Protein AF-A0A948W1H9-F1 (afdb_monomer)

Radius of gyration: 18.59 Å; Cα contacts (8 Å, |Δi|>4): 186; chains: 1; bounding box: 48×47×50 Å

Solvent-accessible surface area (backbone atoms only — not comparable to full-atom values): 10112 Å² total; per-residue (Å²): 140,80,87,53,71,66,58,54,52,53,31,33,52,47,15,35,55,51,15,52,53,52,26,67,73,37,54,90,78,44,99,61,36,73,55,34,56,56,50,34,23,51,48,36,41,50,52,46,49,53,27,44,63,53,19,75,81,40,59,66,46,34,35,49,48,45,44,50,52,35,50,53,47,23,51,52,44,22,53,50,46,32,50,52,52,25,65,77,67,73,50,84,64,67,86,62,35,62,54,42,49,50,52,15,47,51,56,15,50,56,51,33,50,51,41,41,38,52,66,40,65,57,50,80,72,66,83,62,46,70,62,32,51,53,43,45,51,53,40,48,52,51,20,49,52,47,23,55,51,42,19,46,43,40,41,71,69,67,37,65,59,95,86,46,51,66,72,60,33,43,51,51,16,45,50,56,9,49,53,54,20,51,53,47,36,53,50,38,40,52,71,66,37,59,60,129

Secondary structure (DSSP, 8-state):
----HHHHHHHHHHHHHHHHHHHHHHTTT-TTGGGHHHHHHHHHHHHHHHHHHHHTT-HHHHHHHHHHHHHHHHHHHHHHHHHHHHHHH---SSTHHHHHHHHHHHHHHHHHHHHIIIIIS-----TTHHHHHHHHHHHHHHHHHHHHHHHHIIIIII---TT--HHHHHHHHHHHHHHHHHHHHHHHIIIIIS--

Structure (mmCIF, N/CA/C/O backbone):
data_AF-A0A948W1H9-F1
#
_entry.id   AF-A0A948W1H9-F1
#
loop_
_atom_site.group_PDB
_atom_site.id
_atom_site.type_symbol
_atom_site.label_atom_id
_atom_site.label_alt_id
_atom_site.label_comp_id
_atom_site.label_asym_id
_atom_site.label_entity_id
_atom_site.label_seq_id
_atom_site.pdbx_PDB_ins_code
_atom_site.Cartn_x
_atom_site.Cartn_y
_atom_site.Cartn_z
_atom_site.occupancy
_atom_site.B_iso_or_equiv
_atom_site.auth_seq_id
_atom_site.auth_comp_id
_atom_site.auth_asym_id
_atom_site.auth_atom_id
_atom_site.pdbx_PDB_model_num
ATOM 1 N N . MET A 1 1 ? -25.987 -2.427 10.327 1.00 67.25 1 MET A N 1
ATOM 2 C CA . MET A 1 1 ? -24.821 -1.682 9.800 1.00 67.25 1 MET A CA 1
ATOM 3 C C . MET A 1 1 ? -25.277 -1.062 8.500 1.00 67.25 1 MET A C 1
ATOM 5 O O . MET A 1 1 ? -25.838 -1.821 7.726 1.00 67.25 1 MET A O 1
ATOM 9 N N . GLU A 1 2 ? -25.123 0.252 8.330 1.00 75.62 2 GLU A N 1
ATOM 10 C CA . GLU A 1 2 ? -25.369 0.999 7.085 1.00 75.62 2 GLU A CA 1
ATOM 11 C C . GLU A 1 2 ? -24.038 1.524 6.538 1.00 75.62 2 GLU A C 1
ATOM 13 O O . GLU A 1 2 ? -23.124 1.809 7.318 1.00 75.62 2 GLU A O 1
ATOM 18 N N . MET A 1 3 ? -23.891 1.605 5.213 1.00 83.50 3 MET A N 1
ATOM 19 C CA . MET A 1 3 ? -22.667 2.128 4.608 1.00 83.50 3 MET A CA 1
ATOM 20 C C . MET A 1 3 ? -22.637 3.646 4.772 1.00 83.50 3 MET A C 1
ATOM 22 O O . MET A 1 3 ? -23.564 4.344 4.364 1.00 83.50 3 MET A O 1
ATOM 26 N N . LYS A 1 4 ? -21.573 4.173 5.382 1.00 90.50 4 LYS A N 1
ATOM 27 C CA . LYS A 1 4 ? -21.451 5.615 5.601 1.00 90.50 4 LYS A CA 1
ATOM 28 C C . LYS A 1 4 ? -21.219 6.311 4.261 1.00 90.50 4 LYS A C 1
ATOM 30 O O . LYS A 1 4 ? -20.408 5.849 3.463 1.00 90.50 4 LYS A O 1
ATOM 35 N N . LYS A 1 5 ? -21.828 7.486 4.061 1.00 92.25 5 LYS A N 1
ATOM 36 C CA . LYS A 1 5 ? -21.573 8.338 2.879 1.00 92.25 5 LYS A CA 1
ATOM 37 C C . LYS A 1 5 ? -20.076 8.596 2.666 1.00 92.25 5 LYS A C 1
ATOM 39 O O . LYS A 1 5 ? -19.594 8.541 1.543 1.00 92.25 5 LYS A O 1
ATOM 44 N N . LEU A 1 6 ? -19.340 8.802 3.760 1.00 92.19 6 LEU A N 1
ATOM 45 C CA . LEU A 1 6 ? -17.891 9.001 3.740 1.00 92.19 6 LEU A CA 1
ATOM 46 C C . LEU A 1 6 ? -17.131 7.810 3.129 1.00 92.19 6 LEU A C 1
ATOM 48 O O . LEU A 1 6 ? -16.158 8.023 2.415 1.00 92.19 6 LEU A O 1
ATOM 52 N N . ASP A 1 7 ? -17.576 6.573 3.375 1.00 93.31 7 ASP A N 1
ATOM 53 C CA . ASP A 1 7 ? -16.906 5.375 2.859 1.00 93.31 7 ASP A CA 1
ATOM 54 C C . ASP A 1 7 ? -17.011 5.300 1.330 1.00 93.31 7 ASP A C 1
ATOM 56 O O . ASP A 1 7 ? -16.022 5.014 0.658 1.00 93.31 7 ASP A O 1
ATOM 60 N N . VAL A 1 8 ? -18.188 5.631 0.789 1.00 94.25 8 VAL A N 1
ATOM 61 C CA . VAL A 1 8 ? -18.439 5.695 -0.659 1.00 94.25 8 VAL A CA 1
ATOM 62 C C . VAL A 1 8 ? -17.614 6.804 -1.306 1.00 94.25 8 VAL A C 1
ATOM 64 O O . VAL A 1 8 ? -16.954 6.564 -2.312 1.00 94.25 8 VAL A O 1
ATOM 67 N N . ILE A 1 9 ? -17.610 8.001 -0.709 1.00 94.88 9 ILE A N 1
ATOM 68 C CA . ILE A 1 9 ? -16.863 9.154 -1.230 1.00 94.88 9 ILE A CA 1
ATOM 69 C C . ILE A 1 9 ? -15.364 8.841 -1.291 1.00 94.88 9 ILE A C 1
ATOM 71 O O . ILE A 1 9 ? -14.738 9.058 -2.324 1.00 94.88 9 ILE A O 1
ATOM 75 N N . ILE A 1 10 ? -14.786 8.291 -0.219 1.00 94.88 10 ILE A N 1
ATOM 76 C CA . ILE A 1 10 ? -13.356 7.957 -0.193 1.00 94.88 10 ILE A CA 1
ATOM 77 C C . ILE A 1 10 ? -13.031 6.865 -1.219 1.00 94.88 10 ILE A C 1
ATOM 79 O O . ILE A 1 10 ? -12.046 6.994 -1.942 1.00 94.88 10 ILE A O 1
ATOM 83 N N . ALA A 1 11 ? -13.853 5.816 -1.333 1.00 95.38 11 ALA A N 1
ATOM 84 C CA . ALA A 1 11 ? -13.628 4.763 -2.324 1.00 95.38 11 ALA A CA 1
ATOM 85 C C . ALA A 1 11 ? -13.694 5.286 -3.767 1.00 95.38 11 ALA A C 1
ATOM 87 O O . ALA A 1 11 ? -12.849 4.914 -4.583 1.00 95.38 11 ALA A O 1
ATOM 88 N N . LEU A 1 12 ? -14.646 6.172 -4.071 1.00 95.69 12 LEU A N 1
ATOM 89 C CA . LEU A 1 12 ? -14.753 6.836 -5.371 1.00 95.69 12 LEU A CA 1
ATOM 90 C C . LEU A 1 12 ? -13.521 7.676 -5.685 1.00 95.69 12 LEU A C 1
ATOM 92 O O . LEU A 1 12 ? -12.943 7.519 -6.753 1.00 95.69 12 LEU A O 1
ATOM 96 N N . ILE A 1 13 ? -13.088 8.517 -4.741 1.00 95.56 13 ILE A N 1
ATOM 97 C CA . ILE A 1 13 ? -11.899 9.360 -4.911 1.00 95.56 13 ILE A CA 1
ATOM 98 C C . ILE A 1 13 ? -10.670 8.493 -5.187 1.00 95.56 13 ILE A C 1
ATOM 100 O O . ILE A 1 13 ? -9.914 8.777 -6.109 1.00 95.56 13 ILE A O 1
ATOM 104 N N . ILE A 1 14 ? -10.473 7.416 -4.421 1.00 95.94 14 ILE A N 1
ATOM 105 C CA . ILE A 1 14 ? -9.338 6.510 -4.629 1.00 95.94 14 ILE A CA 1
ATOM 106 C C . ILE A 1 14 ? -9.436 5.831 -6.000 1.00 95.94 14 ILE A C 1
ATOM 108 O O . ILE A 1 14 ? -8.434 5.760 -6.709 1.00 95.94 14 ILE A O 1
ATOM 112 N N . GLY A 1 15 ? -10.626 5.371 -6.395 1.00 95.12 15 GLY A N 1
ATOM 113 C CA . GLY A 1 15 ? -10.861 4.781 -7.713 1.00 95.12 15 GLY A CA 1
ATOM 114 C C . GLY A 1 15 ? -10.544 5.752 -8.852 1.00 95.12 15 GLY A C 1
ATOM 115 O O . GLY A 1 15 ? -9.839 5.383 -9.786 1.00 95.12 15 GLY A O 1
ATOM 116 N N . GLU A 1 16 ? -10.975 7.006 -8.737 1.00 94.75 16 GLU A N 1
ATOM 117 C CA . GLU A 1 16 ? -10.744 8.036 -9.755 1.00 94.75 16 GLU A CA 1
ATOM 118 C C . GLU A 1 16 ? -9.267 8.423 -9.843 1.00 94.75 16 GLU A C 1
ATOM 120 O O . GLU A 1 16 ? -8.688 8.439 -10.924 1.00 94.75 16 GLU A O 1
ATOM 125 N N . LEU A 1 17 ? -8.603 8.651 -8.705 1.00 94.62 17 LEU A N 1
ATOM 126 C CA . LEU A 1 17 ? -7.161 8.911 -8.682 1.00 94.62 17 LEU A CA 1
ATOM 127 C C . LEU A 1 17 ? -6.369 7.748 -9.298 1.00 94.62 17 LEU A C 1
ATOM 129 O O . LEU A 1 17 ? -5.393 7.977 -10.012 1.00 94.62 17 LEU A O 1
ATOM 133 N N . THR A 1 18 ? -6.804 6.507 -9.054 1.00 93.75 18 THR A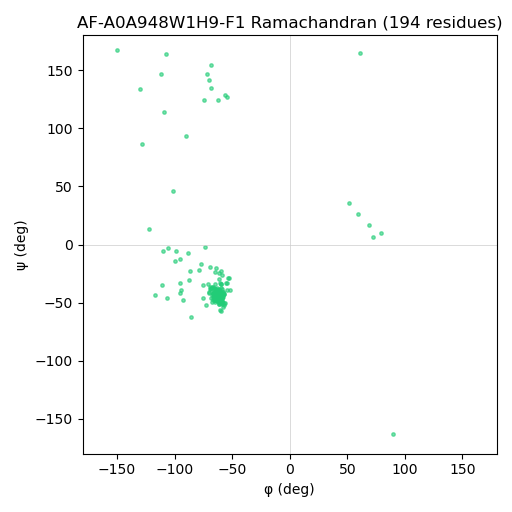 N 1
ATOM 134 C CA . THR A 1 18 ? -6.205 5.317 -9.675 1.00 93.75 18 THR A CA 1
ATOM 135 C C . THR A 1 18 ? -6.390 5.345 -11.190 1.00 93.75 18 THR A C 1
ATOM 137 O O . THR A 1 18 ? -5.430 5.123 -11.930 1.00 93.75 18 THR A O 1
ATOM 140 N N . ALA A 1 19 ? -7.599 5.659 -11.660 1.00 93.38 19 ALA A N 1
ATOM 141 C CA . ALA A 1 19 ? -7.896 5.762 -13.080 1.00 93.38 19 ALA A CA 1
ATOM 142 C C . ALA A 1 19 ? -7.057 6.830 -13.777 1.00 93.38 19 ALA A C 1
ATOM 144 O O . ALA A 1 19 ? -6.430 6.536 -14.789 1.00 93.38 19 ALA A O 1
ATOM 145 N N . ILE A 1 20 ? -7.010 8.041 -13.217 1.00 91.19 20 ILE A N 1
ATOM 146 C CA . ILE A 1 20 ? -6.255 9.171 -13.768 1.00 91.19 20 ILE A CA 1
ATOM 147 C C . ILE A 1 20 ? -4.771 8.816 -13.868 1.00 91.19 20 ILE A C 1
ATOM 149 O O . ILE A 1 20 ? -4.146 9.072 -14.899 1.00 91.19 20 ILE A O 1
ATOM 153 N N . TYR A 1 21 ? -4.209 8.190 -12.828 1.00 90.12 21 TYR A N 1
ATOM 154 C CA . TYR A 1 21 ? -2.811 7.766 -12.827 1.00 90.12 21 TYR A CA 1
ATOM 155 C C . TYR A 1 21 ? -2.511 6.796 -13.977 1.00 90.12 21 TYR A C 1
ATOM 157 O O . TYR A 1 21 ? -1.593 7.029 -14.767 1.00 90.12 21 TYR A O 1
ATOM 165 N N . PHE A 1 22 ? -3.313 5.737 -14.124 1.00 88.12 22 PHE A N 1
ATOM 166 C CA . PHE A 1 22 ? -3.119 4.765 -15.200 1.00 88.12 22 PHE A CA 1
ATOM 167 C C . PHE A 1 22 ? -3.438 5.330 -16.583 1.00 88.12 22 PHE A C 1
ATOM 169 O O . PHE A 1 22 ? -2.729 5.020 -17.539 1.00 88.12 22 PHE A O 1
ATOM 176 N N . ALA A 1 23 ? -4.450 6.187 -16.705 1.00 89.25 23 ALA A N 1
ATOM 177 C CA . ALA A 1 23 ? -4.770 6.851 -17.958 1.00 89.25 23 ALA A CA 1
ATOM 178 C C . ALA A 1 23 ? -3.590 7.704 -18.430 1.00 89.25 23 ALA A C 1
ATOM 180 O O . ALA A 1 23 ? -3.186 7.597 -19.585 1.00 89.25 23 ALA A O 1
ATOM 181 N N . PHE A 1 24 ? -2.964 8.476 -17.536 1.00 86.56 24 PHE A N 1
ATOM 182 C CA . PHE A 1 24 ? -1.779 9.261 -17.876 1.00 86.56 24 PHE A CA 1
ATOM 183 C C . PHE A 1 24 ? -0.588 8.383 -18.282 1.00 86.56 24 PHE A C 1
ATOM 185 O O . PHE A 1 24 ? 0.121 8.721 -19.231 1.00 86.56 24 PHE A O 1
ATOM 192 N N . LEU A 1 25 ? -0.391 7.258 -17.591 1.00 84.94 25 LEU A N 1
ATOM 193 C CA . LEU A 1 25 ? 0.708 6.326 -17.846 1.00 84.94 25 LEU A CA 1
ATOM 194 C C . LEU A 1 25 ? 0.566 5.612 -19.199 1.00 84.94 25 LEU A C 1
ATOM 196 O O . LEU A 1 25 ? 1.555 5.405 -19.897 1.00 84.94 25 LEU A O 1
ATOM 200 N N . PHE A 1 26 ? -0.662 5.277 -19.596 1.00 86.12 26 PHE A N 1
ATOM 201 C CA . PHE A 1 26 ? -0.938 4.466 -20.782 1.00 86.12 26 PHE A CA 1
ATOM 202 C C . PHE A 1 26 ? -1.496 5.239 -21.984 1.00 86.12 26 PHE A C 1
ATOM 204 O O . PHE A 1 26 ? -1.677 4.634 -23.043 1.00 86.12 26 PHE A O 1
ATOM 211 N N . LYS A 1 27 ? -1.753 6.552 -21.870 1.00 83.56 27 LYS A N 1
ATOM 212 C CA . LYS A 1 27 ? -2.397 7.362 -22.930 1.00 83.56 27 LYS A CA 1
ATOM 213 C C . LYS A 1 27 ? -1.737 7.267 -24.305 1.00 83.56 27 LYS A C 1
ATOM 215 O O . LYS A 1 27 ? -2.420 7.407 -25.309 1.00 83.56 27 LYS A O 1
ATOM 220 N N . ASN A 1 28 ? -0.429 7.021 -24.346 1.00 83.06 28 ASN A N 1
ATOM 221 C CA . ASN A 1 28 ? 0.335 6.932 -25.591 1.00 83.06 28 ASN A CA 1
ATOM 222 C C . ASN A 1 28 ? 0.351 5.515 -26.193 1.00 83.06 28 ASN A C 1
ATOM 224 O O . ASN A 1 28 ? 0.878 5.333 -27.284 1.00 83.06 28 ASN A O 1
ATOM 228 N N . ILE A 1 29 ? -0.172 4.514 -25.477 1.00 83.38 29 ILE A N 1
ATOM 229 C CA . ILE A 1 29 ? -0.081 3.094 -25.847 1.00 83.38 29 ILE A CA 1
ATOM 230 C C . ILE A 1 29 ? -1.456 2.535 -26.246 1.00 83.38 29 ILE A C 1
ATOM 232 O O . ILE A 1 29 ? -1.533 1.717 -27.157 1.00 83.38 29 ILE A O 1
ATOM 236 N N . TYR A 1 30 ? -2.553 2.984 -25.619 1.00 79.62 30 TYR A N 1
ATOM 237 C CA . TYR A 1 30 ? -3.889 2.410 -25.840 1.00 79.62 30 TYR A CA 1
ATOM 238 C C . TYR A 1 30 ? -4.962 3.470 -26.146 1.00 79.62 30 TYR A C 1
ATOM 240 O O . TYR A 1 30 ? -5.125 4.442 -25.414 1.00 79.62 30 TYR A O 1
ATOM 248 N N . CYS A 1 31 ? -5.782 3.227 -27.176 1.00 67.88 31 CYS A N 1
ATOM 249 C CA . CYS A 1 31 ? -6.834 4.146 -27.652 1.00 67.88 31 CYS A CA 1
ATOM 250 C C . CYS A 1 31 ? -8.087 4.224 -26.738 1.00 67.88 31 CYS A C 1
ATOM 252 O O . CYS A 1 31 ? -9.003 4.996 -27.006 1.00 67.88 31 CYS A O 1
ATOM 254 N N . GLY A 1 32 ? -8.146 3.448 -25.647 1.00 79.12 32 GLY A N 1
ATOM 255 C CA . GLY A 1 32 ? -9.316 3.336 -24.756 1.00 79.12 32 GLY A CA 1
ATOM 256 C C . GLY A 1 32 ? -9.059 3.687 -23.288 1.00 79.12 32 GLY A C 1
ATOM 257 O O . GLY A 1 32 ? -9.884 3.368 -22.436 1.00 79.12 32 GLY A O 1
ATOM 258 N N . VAL A 1 33 ? -7.925 4.316 -22.960 1.00 83.50 33 VAL A N 1
ATOM 259 C CA . VAL A 1 33 ? -7.507 4.545 -21.561 1.00 83.50 33 VAL A CA 1
ATOM 260 C C . VAL A 1 33 ? -8.495 5.353 -20.722 1.00 83.50 33 VAL A C 1
ATOM 262 O O . VAL A 1 33 ? -8.560 5.166 -19.512 1.00 83.50 33 VAL A O 1
ATOM 265 N N . TRP A 1 34 ? -9.306 6.209 -21.339 1.00 85.62 34 TRP A N 1
ATOM 266 C CA . TRP A 1 34 ? -10.300 7.010 -20.623 1.00 85.62 34 TRP A CA 1
ATOM 267 C C . TRP A 1 34 ? -11.449 6.169 -20.056 1.00 85.62 34 TRP A C 1
ATOM 269 O O . TRP A 1 34 ? -12.084 6.583 -19.091 1.00 85.62 34 TRP A O 1
ATOM 279 N N . ALA A 1 35 ? -11.669 4.950 -20.567 1.00 88.69 35 ALA A N 1
ATOM 280 C CA . ALA A 1 35 ? -12.613 4.008 -19.964 1.00 88.69 35 ALA A CA 1
ATOM 281 C C . ALA A 1 35 ? -12.213 3.627 -18.526 1.00 88.69 35 ALA A C 1
ATOM 283 O O . ALA A 1 35 ? -13.075 3.293 -17.713 1.00 88.69 35 ALA A O 1
ATOM 284 N N . LEU A 1 36 ? -10.924 3.734 -18.173 1.00 88.81 36 LEU A N 1
ATOM 285 C CA . LEU A 1 36 ? -10.435 3.484 -16.816 1.00 88.81 36 LEU A CA 1
ATOM 286 C C . LEU A 1 36 ? -11.071 4.433 -15.788 1.00 88.81 36 LEU A C 1
ATOM 288 O O . LEU A 1 36 ? -11.333 3.994 -14.669 1.00 88.81 36 LEU A O 1
ATOM 292 N N . CYS A 1 37 ? -11.388 5.677 -16.178 1.00 88.62 37 CYS A N 1
ATOM 293 C CA . CYS A 1 37 ? -12.083 6.664 -15.333 1.00 88.62 37 CYS A CA 1
ATOM 294 C C . CYS A 1 37 ? -13.502 6.233 -14.963 1.00 88.62 37 CYS A C 1
ATOM 296 O O . CYS A 1 37 ? -14.051 6.692 -13.975 1.00 88.62 37 CYS A O 1
ATOM 298 N N . VAL A 1 38 ? -14.100 5.305 -15.708 1.00 89.88 38 VAL A N 1
ATOM 299 C CA . VAL A 1 38 ? -15.395 4.721 -15.344 1.00 89.88 38 VAL A CA 1
ATOM 300 C C . VAL A 1 38 ? -15.192 3.407 -14.589 1.00 89.88 38 VAL A C 1
ATOM 302 O O . VAL A 1 38 ? -15.844 3.155 -13.577 1.00 89.88 38 VAL A O 1
ATOM 305 N N . ILE A 1 39 ? -14.254 2.573 -15.041 1.00 91.44 39 ILE A N 1
ATOM 306 C CA . ILE A 1 39 ? -14.060 1.219 -14.512 1.00 91.44 39 ILE A CA 1
ATOM 307 C C . ILE A 1 39 ? -13.546 1.232 -13.066 1.00 91.44 39 ILE A C 1
ATOM 309 O O . ILE A 1 39 ? -14.112 0.536 -12.223 1.00 91.44 39 ILE A O 1
ATOM 313 N N . PHE A 1 40 ? -12.500 2.002 -12.743 1.00 92.44 40 PHE A N 1
ATOM 314 C CA . PHE A 1 40 ? -11.894 1.947 -11.404 1.00 92.44 40 PHE A CA 1
ATOM 315 C C . PHE A 1 40 ? -12.795 2.487 -10.280 1.00 92.44 40 PHE A C 1
ATOM 317 O O . PHE A 1 40 ? -12.857 1.823 -9.242 1.00 92.44 40 PHE A O 1
ATOM 324 N N . PRO A 1 41 ? -13.511 3.621 -10.427 1.00 93.06 41 PRO A N 1
ATOM 325 C CA . PRO A 1 41 ? -14.444 4.081 -9.394 1.00 93.06 41 PRO A CA 1
ATOM 326 C C . PRO A 1 41 ? -15.617 3.122 -9.169 1.00 93.06 41 PRO A C 1
ATOM 328 O O . PRO A 1 41 ? -16.022 2.887 -8.030 1.00 93.06 41 PRO A O 1
ATOM 331 N N . ILE A 1 42 ? -16.148 2.521 -10.240 1.00 93.25 42 ILE A N 1
ATOM 332 C CA . ILE A 1 42 ? -17.198 1.502 -10.113 1.00 93.25 42 ILE A CA 1
ATOM 333 C C . ILE A 1 42 ? -16.641 0.284 -9.379 1.00 93.25 42 ILE A C 1
ATOM 335 O O . ILE A 1 42 ? -17.247 -0.186 -8.417 1.00 93.25 42 ILE A O 1
ATOM 339 N N . LEU A 1 43 ? -15.464 -0.198 -9.784 1.00 93.75 43 LEU A N 1
ATOM 340 C CA . LEU A 1 43 ? -14.814 -1.342 -9.156 1.00 93.75 43 LEU A CA 1
ATOM 341 C C . LEU A 1 43 ? -14.541 -1.093 -7.666 1.00 93.75 43 LEU A C 1
ATOM 343 O O . LEU A 1 43 ? -14.796 -1.976 -6.849 1.00 93.75 43 LEU A O 1
ATOM 347 N N . SER A 1 44 ? -14.066 0.099 -7.288 1.00 94.00 44 SER A N 1
ATOM 348 C CA . SER A 1 44 ? -13.778 0.424 -5.889 1.00 94.00 44 SER A CA 1
ATOM 349 C C . SER A 1 44 ? -15.044 0.423 -5.026 1.00 94.00 44 SER A C 1
ATOM 351 O O . SER A 1 44 ? -15.026 -0.154 -3.934 1.00 94.00 44 SER A O 1
ATOM 353 N N . ILE A 1 45 ? -16.160 0.977 -5.522 1.00 94.50 45 ILE A N 1
ATOM 354 C CA . ILE A 1 45 ? -17.455 0.904 -4.831 1.00 94.50 45 ILE A CA 1
ATOM 355 C C . ILE A 1 45 ? -17.948 -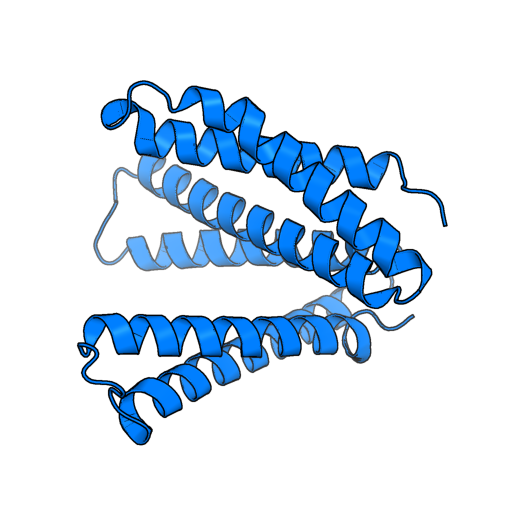0.536 -4.755 1.00 94.50 45 ILE A C 1
ATOM 357 O O . ILE A 1 45 ? -18.366 -0.965 -3.684 1.00 94.50 45 ILE A O 1
ATOM 361 N N . VAL A 1 46 ? -17.926 -1.284 -5.861 1.00 94.12 46 VAL A N 1
ATOM 362 C CA . VAL A 1 46 ? -18.435 -2.663 -5.903 1.00 94.12 46 VAL A CA 1
ATOM 363 C C . VAL A 1 46 ? -17.670 -3.536 -4.911 1.00 94.12 46 VAL A C 1
ATOM 365 O O . VAL A 1 46 ? -18.288 -4.213 -4.091 1.00 94.12 46 VAL A O 1
ATOM 368 N N . CYS A 1 47 ? -16.338 -3.455 -4.895 1.00 93.56 47 CYS A N 1
ATOM 369 C CA . CYS A 1 47 ? -15.503 -4.153 -3.920 1.00 93.56 47 CYS A CA 1
ATOM 370 C C . CYS A 1 47 ? -15.848 -3.757 -2.477 1.00 93.56 47 CYS A C 1
ATOM 372 O O . CYS A 1 47 ? -15.997 -4.627 -1.615 1.00 93.56 47 CYS A O 1
ATOM 374 N N . LEU A 1 48 ? -16.017 -2.459 -2.203 1.00 94.06 48 LEU A N 1
ATOM 375 C CA . LEU A 1 48 ? -16.394 -1.979 -0.875 1.00 94.06 48 LEU A CA 1
ATOM 376 C C . LEU A 1 48 ? -17.805 -2.443 -0.475 1.00 94.06 48 LEU A C 1
ATOM 378 O O . LEU A 1 48 ? -18.032 -2.798 0.681 1.00 94.06 48 LEU A O 1
ATOM 382 N N . TRP A 1 49 ? -18.743 -2.480 -1.419 1.00 94.56 49 TRP A N 1
ATOM 383 C CA . TRP A 1 49 ? -20.113 -2.934 -1.209 1.00 94.56 49 TRP A CA 1
ATOM 384 C C . TRP A 1 49 ? -20.173 -4.428 -0.901 1.00 94.56 49 TRP A C 1
ATOM 386 O O . TRP A 1 49 ? -20.793 -4.814 0.090 1.00 94.56 49 TRP A O 1
ATOM 396 N N . ILE A 1 50 ? -19.452 -5.259 -1.657 1.00 93.50 50 ILE A N 1
ATOM 397 C CA . ILE A 1 50 ? -19.303 -6.690 -1.362 1.00 93.50 50 ILE A CA 1
ATOM 398 C C . ILE A 1 50 ? -18.684 -6.877 0.028 1.00 93.50 50 ILE A C 1
ATOM 400 O O . ILE A 1 50 ? -19.232 -7.601 0.862 1.00 93.50 50 ILE A O 1
ATOM 404 N N . ALA A 1 51 ? -17.589 -6.172 0.328 1.00 93.50 51 ALA A N 1
ATOM 405 C CA . ALA A 1 51 ? -16.944 -6.237 1.638 1.00 93.50 51 ALA A CA 1
ATOM 406 C C . ALA A 1 51 ? -17.880 -5.804 2.775 1.00 93.50 51 ALA A C 1
ATOM 408 O O . ALA A 1 51 ? -17.825 -6.356 3.872 1.00 93.50 51 ALA A O 1
ATOM 409 N N . TYR A 1 52 ? -18.769 -4.847 2.519 1.00 93.12 52 TYR A N 1
ATOM 410 C CA . TYR A 1 52 ? -19.790 -4.411 3.459 1.00 93.12 52 TYR A CA 1
ATOM 411 C C . TYR A 1 52 ? -20.888 -5.466 3.673 1.00 93.12 52 TYR A C 1
ATOM 413 O O . TYR A 1 52 ? -21.284 -5.693 4.819 1.00 93.12 52 TYR A O 1
ATOM 421 N N . LEU A 1 53 ? -21.350 -6.148 2.616 1.00 92.50 53 LEU A N 1
ATOM 422 C CA . LEU A 1 53 ? -22.330 -7.235 2.728 1.00 92.50 53 LEU A CA 1
ATOM 423 C C . LEU A 1 53 ? -21.799 -8.370 3.605 1.00 92.50 53 LEU A C 1
ATOM 425 O O . LEU A 1 53 ? -22.473 -8.791 4.546 1.00 92.50 53 LEU A O 1
ATOM 429 N N . ILE A 1 54 ? -20.565 -8.808 3.353 1.00 91.81 54 ILE A N 1
ATOM 430 C CA . ILE A 1 54 ? -19.909 -9.849 4.155 1.00 91.81 54 ILE A CA 1
ATOM 431 C C . ILE A 1 54 ? -19.551 -9.298 5.549 1.00 91.81 54 ILE A C 1
ATOM 433 O O . ILE A 1 54 ? -19.663 -9.991 6.565 1.00 91.81 54 ILE A O 1
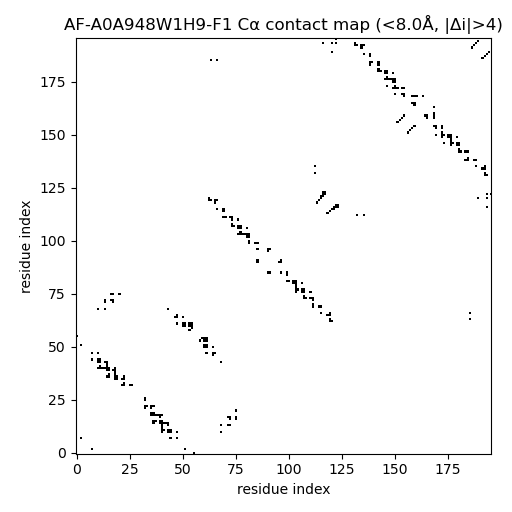ATOM 437 N N . GLY A 1 55 ? -19.201 -8.013 5.618 1.00 89.31 55 GLY A N 1
ATOM 438 C CA . GLY A 1 55 ? -18.878 -7.273 6.833 1.00 89.31 55 GLY A CA 1
ATOM 439 C C . GLY A 1 55 ? -20.003 -7.223 7.865 1.00 89.31 55 GLY A C 1
ATOM 440 O O . GLY A 1 55 ? -19.715 -7.072 9.050 1.00 89.31 55 GLY A O 1
ATOM 441 N N . LYS A 1 56 ? -21.268 -7.413 7.452 1.00 88.50 56 LYS A N 1
ATOM 442 C CA . LYS A 1 56 ? -22.402 -7.579 8.379 1.00 88.50 56 LYS A CA 1
ATOM 443 C C . LYS A 1 56 ? -22.222 -8.791 9.301 1.00 88.50 56 LYS A C 1
ATOM 445 O O . LYS A 1 56 ? -22.646 -8.728 10.449 1.00 88.50 56 LYS A O 1
ATOM 450 N N . LYS A 1 57 ? -21.590 -9.865 8.808 1.00 88.94 57 LYS A N 1
ATOM 451 C CA . LYS A 1 57 ? -21.254 -11.068 9.587 1.00 88.94 57 LYS A CA 1
ATOM 452 C C . LYS A 1 57 ? -19.833 -11.005 10.155 1.00 88.94 57 LYS A C 1
ATOM 454 O O . LYS A 1 57 ? -19.613 -11.402 11.293 1.00 88.94 57 LYS A O 1
ATOM 459 N N . TYR A 1 58 ? -18.878 -10.481 9.384 1.00 89.94 58 TYR A N 1
ATOM 460 C CA . TYR A 1 58 ? -17.458 -10.446 9.741 1.00 89.94 58 TYR A CA 1
ATOM 461 C C . TYR A 1 58 ? -16.872 -9.035 9.600 1.00 89.94 58 TYR A C 1
ATOM 463 O O . TYR A 1 58 ? -16.275 -8.691 8.581 1.00 89.94 58 TYR A O 1
ATOM 471 N N . PHE A 1 59 ? -16.984 -8.214 10.648 1.00 88.69 59 PHE A N 1
ATOM 472 C CA . PHE A 1 59 ? -16.596 -6.793 10.615 1.00 88.69 59 PHE A CA 1
ATOM 473 C C . PHE A 1 59 ? -15.150 -6.527 10.142 1.00 88.69 59 PHE A C 1
ATOM 475 O O . PHE A 1 59 ? -14.865 -5.494 9.535 1.00 88.69 59 PHE A O 1
ATOM 482 N N . PHE A 1 60 ? -14.224 -7.466 10.370 1.00 90.12 60 PHE A N 1
ATOM 483 C CA . PHE A 1 60 ? -12.834 -7.326 9.928 1.00 90.12 60 PHE A CA 1
ATOM 484 C C . PHE A 1 60 ? -12.676 -7.285 8.399 1.00 90.12 60 PHE A C 1
ATOM 486 O O . PHE A 1 60 ? -11.695 -6.718 7.930 1.00 90.12 60 PHE A O 1
ATOM 493 N N . ILE A 1 61 ? -13.623 -7.827 7.627 1.00 92.38 61 ILE A N 1
ATOM 494 C CA . ILE A 1 61 ? -13.573 -7.828 6.156 1.00 92.38 61 ILE A CA 1
ATOM 495 C C . ILE A 1 61 ? -13.776 -6.415 5.610 1.00 92.38 61 ILE A C 1
ATOM 497 O O . ILE A 1 61 ? -13.032 -5.981 4.733 1.00 92.38 61 ILE A O 1
ATOM 501 N N . LEU A 1 62 ? -14.713 -5.656 6.186 1.00 93.00 62 LEU A N 1
ATOM 502 C CA . LEU A 1 62 ? -14.909 -4.254 5.821 1.00 93.00 62 LEU A CA 1
ATOM 503 C C . LEU A 1 62 ? -13.662 -3.421 6.150 1.00 93.00 62 LEU A C 1
ATOM 505 O O . LEU A 1 62 ? -13.224 -2.611 5.337 1.00 93.00 62 LEU A O 1
ATOM 509 N N . GLN A 1 63 ? -13.056 -3.650 7.319 1.00 94.25 63 GLN A N 1
ATOM 510 C CA . GLN A 1 63 ? -11.787 -3.007 7.674 1.00 94.25 63 GLN A CA 1
ATOM 511 C C . GLN A 1 63 ? -10.667 -3.400 6.701 1.00 94.25 63 GLN A C 1
ATOM 513 O O . GLN A 1 63 ? -9.889 -2.541 6.305 1.00 94.25 63 GLN A O 1
ATOM 518 N N . GLY A 1 64 ? -10.601 -4.667 6.283 1.00 94.69 64 GLY A N 1
ATOM 519 C CA . GLY A 1 64 ? -9.636 -5.149 5.295 1.00 94.69 64 GLY A CA 1
ATOM 520 C C . GLY A 1 64 ? -9.786 -4.458 3.938 1.00 94.69 64 GLY A C 1
ATOM 521 O O . GLY A 1 64 ? -8.798 -4.010 3.366 1.00 94.69 64 GLY A O 1
ATOM 522 N N . ALA A 1 65 ? -11.015 -4.274 3.452 1.00 94.94 65 ALA A N 1
ATOM 523 C CA . ALA A 1 65 ? -11.262 -3.546 2.206 1.00 94.94 65 ALA A CA 1
ATOM 524 C C . ALA A 1 65 ? -10.836 -2.071 2.297 1.00 94.94 65 ALA A C 1
ATOM 526 O O . ALA A 1 65 ? -10.130 -1.576 1.419 1.00 94.94 65 ALA A O 1
ATOM 527 N N . LYS A 1 66 ? -11.190 -1.377 3.391 1.00 95.56 66 LYS A N 1
ATOM 528 C CA . LYS A 1 66 ? -10.729 0.004 3.632 1.00 95.56 66 LYS A CA 1
ATOM 529 C C . LYS A 1 66 ? -9.200 0.078 3.739 1.00 95.56 66 LYS A C 1
ATOM 531 O O . LYS A 1 66 ? -8.592 1.007 3.216 1.00 95.56 66 LYS A O 1
ATOM 536 N N . PHE A 1 67 ? -8.574 -0.907 4.383 1.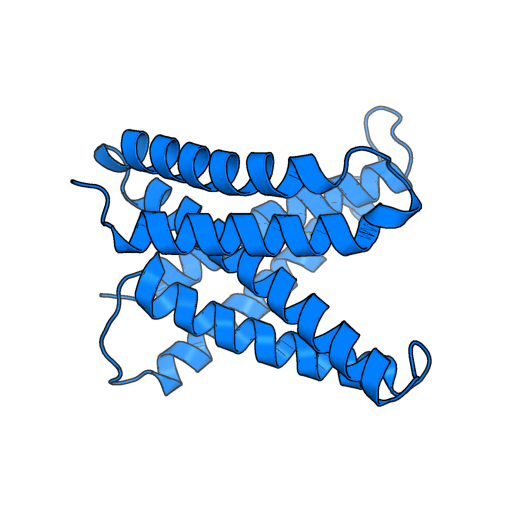00 96.12 67 PHE A N 1
ATOM 537 C CA . PHE A 1 67 ? -7.119 -1.022 4.490 1.00 96.12 67 PHE A CA 1
ATOM 538 C C . PHE A 1 67 ? -6.457 -1.139 3.113 1.00 96.12 67 PHE A C 1
ATOM 540 O O . PHE A 1 67 ? -5.517 -0.403 2.824 1.00 96.12 67 PHE A O 1
ATOM 547 N N . LEU A 1 68 ? -6.975 -2.005 2.237 1.00 95.62 68 LEU A N 1
ATOM 548 C CA . LEU A 1 68 ? -6.456 -2.150 0.875 1.00 95.62 68 LEU A CA 1
ATOM 549 C C . LEU A 1 68 ? -6.617 -0.861 0.063 1.00 95.62 68 LEU A C 1
ATOM 551 O O . LEU A 1 68 ? -5.676 -0.458 -0.616 1.00 95.62 68 LEU A O 1
ATOM 555 N N . LEU A 1 69 ? -7.757 -0.173 0.183 1.00 96.50 69 LEU A N 1
ATOM 556 C CA . LEU A 1 69 ? -7.979 1.117 -0.479 1.00 96.50 69 LEU A CA 1
ATOM 557 C C . LEU A 1 69 ? -6.975 2.185 -0.017 1.00 96.50 69 LEU A C 1
ATOM 559 O O . LEU A 1 69 ? -6.408 2.886 -0.852 1.00 96.50 69 LEU A O 1
ATOM 563 N N . ILE A 1 70 ? -6.681 2.278 1.285 1.00 97.31 70 ILE A N 1
ATOM 564 C CA . ILE A 1 70 ? -5.611 3.166 1.773 1.00 97.31 70 ILE A CA 1
ATOM 565 C C . ILE A 1 70 ? -4.234 2.728 1.264 1.00 97.31 70 ILE A C 1
ATOM 567 O O . ILE A 1 70 ? -3.398 3.582 0.973 1.00 97.31 70 ILE A O 1
ATOM 571 N N . GLY A 1 71 ? -3.999 1.425 1.108 1.00 95.06 71 GLY A N 1
ATOM 572 C CA . GLY A 1 71 ? -2.805 0.902 0.447 1.00 95.06 71 GLY A CA 1
ATOM 573 C C . GLY A 1 71 ? -2.645 1.448 -0.974 1.00 95.06 71 GLY A C 1
ATOM 574 O O . GLY A 1 71 ? -1.593 2.000 -1.293 1.00 95.06 71 GLY A O 1
ATOM 575 N N . VAL A 1 72 ? -3.705 1.372 -1.787 1.00 95.88 72 VAL A N 1
ATOM 576 C CA . VAL A 1 72 ? -3.737 1.925 -3.153 1.00 95.88 72 VAL A CA 1
ATOM 577 C C . VAL A 1 72 ? -3.470 3.428 -3.138 1.00 95.88 72 VAL A C 1
ATOM 579 O O . VAL A 1 72 ? -2.575 3.894 -3.839 1.00 95.88 72 VAL A O 1
ATOM 582 N N . LEU A 1 73 ? -4.174 4.183 -2.289 1.00 97.12 73 LEU A N 1
ATOM 583 C CA . LEU A 1 73 ? -3.959 5.625 -2.148 1.00 97.12 73 LEU A CA 1
ATOM 584 C C . LEU A 1 73 ? -2.510 5.956 -1.767 1.00 97.12 73 LEU A C 1
ATOM 586 O O . LEU A 1 73 ? -1.918 6.879 -2.318 1.00 97.12 73 LEU A O 1
ATOM 590 N N . GLY A 1 74 ? -1.924 5.190 -0.846 1.00 96.69 74 GLY A N 1
ATOM 591 C CA . GLY A 1 74 ? -0.528 5.333 -0.451 1.00 96.69 74 GLY A CA 1
ATOM 592 C C . GLY A 1 74 ? 0.428 5.146 -1.627 1.00 96.69 74 GLY A C 1
ATOM 593 O O . GLY A 1 74 ? 1.336 5.952 -1.794 1.00 96.69 74 GLY A O 1
ATOM 594 N N . THR A 1 75 ? 0.201 4.134 -2.466 1.00 94.81 75 THR A N 1
ATOM 595 C CA . THR A 1 75 ? 0.993 3.910 -3.685 1.00 94.81 75 THR A CA 1
ATOM 596 C C . THR A 1 75 ? 0.837 5.054 -4.687 1.00 94.81 75 THR A C 1
ATOM 598 O O . THR A 1 75 ? 1.832 5.503 -5.250 1.00 94.81 75 THR A O 1
ATOM 601 N N . LEU A 1 76 ? -0.379 5.576 -4.882 1.00 96.25 76 LEU A N 1
ATOM 602 C CA . LEU A 1 76 ? -0.603 6.727 -5.764 1.00 96.25 76 LEU A CA 1
ATOM 603 C C . LEU A 1 76 ? 0.132 7.976 -5.269 1.00 96.25 76 LEU A C 1
ATOM 605 O O . LEU A 1 76 ? 0.742 8.682 -6.066 1.00 96.25 76 LEU A O 1
ATOM 609 N N . ILE A 1 77 ? 0.116 8.232 -3.958 1.00 97.31 77 ILE A N 1
ATOM 610 C CA . ILE A 1 77 ? 0.848 9.351 -3.349 1.00 97.31 77 ILE A CA 1
ATOM 611 C C . ILE A 1 77 ? 2.356 9.160 -3.506 1.00 97.31 77 ILE A C 1
ATOM 613 O O . ILE A 1 77 ? 3.050 10.103 -3.869 1.00 97.31 77 ILE A O 1
ATOM 617 N N . ASP A 1 78 ? 2.860 7.951 -3.264 1.00 97.00 78 ASP A N 1
ATOM 618 C CA . ASP A 1 78 ? 4.278 7.621 -3.410 1.00 97.00 78 ASP A CA 1
ATOM 619 C C . ASP A 1 78 ? 4.762 7.904 -4.840 1.00 97.00 78 ASP A C 1
ATOM 621 O O . ASP A 1 78 ? 5.683 8.687 -5.071 1.00 97.00 78 ASP A O 1
ATOM 625 N N . LEU A 1 79 ? 4.069 7.339 -5.829 1.00 95.50 79 LEU A N 1
ATOM 626 C CA . LEU A 1 79 ? 4.402 7.532 -7.237 1.00 95.50 79 LEU A CA 1
ATOM 627 C C . LEU A 1 79 ? 4.195 8.986 -7.675 1.00 95.50 79 LEU A C 1
ATOM 629 O O . LEU A 1 79 ? 5.025 9.518 -8.409 1.00 95.50 79 LEU A O 1
ATOM 633 N N . GLY A 1 80 ? 3.134 9.651 -7.217 1.00 94.75 80 GLY A N 1
ATOM 634 C CA . GLY A 1 80 ? 2.864 11.053 -7.528 1.00 94.75 80 GLY A CA 1
ATOM 635 C C . GLY A 1 80 ? 3.965 11.985 -7.022 1.00 94.75 80 GLY A C 1
ATOM 636 O O . GLY A 1 80 ? 4.520 12.757 -7.801 1.00 94.75 80 GLY A O 1
ATOM 637 N N . VAL A 1 81 ? 4.343 11.871 -5.745 1.00 97.25 81 VAL A N 1
ATOM 638 C CA . VAL A 1 81 ? 5.419 12.680 -5.148 1.00 97.25 81 VAL A CA 1
ATOM 639 C C . VAL A 1 81 ? 6.753 12.404 -5.837 1.00 97.25 81 VAL A C 1
ATOM 641 O O . VAL A 1 81 ? 7.477 13.346 -6.149 1.00 97.25 81 VAL A O 1
ATOM 644 N N . LEU A 1 82 ? 7.065 11.136 -6.128 1.00 97.00 82 LEU A N 1
ATOM 645 C CA . LEU A 1 82 ? 8.287 10.777 -6.848 1.00 97.00 82 LEU A CA 1
ATOM 646 C C . LEU A 1 82 ? 8.348 11.456 -8.223 1.00 97.00 82 LEU A C 1
ATOM 648 O O . LEU A 1 82 ? 9.354 12.079 -8.553 1.00 97.00 82 LEU A O 1
ATOM 652 N N . ASN A 1 83 ? 7.269 11.378 -9.005 1.00 94.69 83 ASN A N 1
ATOM 653 C CA . ASN A 1 83 ? 7.221 11.979 -10.338 1.00 94.69 83 ASN A CA 1
ATOM 654 C C . ASN A 1 83 ? 7.281 13.511 -10.294 1.00 94.69 83 ASN A C 1
ATOM 656 O O . ASN A 1 83 ? 7.937 14.103 -11.143 1.00 94.69 83 ASN A O 1
ATOM 660 N N . ILE A 1 84 ? 6.664 14.156 -9.299 1.00 95.75 84 ILE A N 1
ATOM 661 C CA . ILE A 1 84 ? 6.765 15.612 -9.111 1.00 95.75 84 ILE A CA 1
ATOM 662 C C . ILE A 1 84 ? 8.216 16.023 -8.828 1.00 95.75 84 ILE A C 1
ATOM 664 O O . ILE A 1 84 ? 8.709 16.968 -9.438 1.00 95.75 84 ILE A O 1
ATOM 668 N N . LEU A 1 85 ? 8.924 15.303 -7.950 1.00 96.38 85 LEU A N 1
ATOM 669 C CA . LEU A 1 85 ? 10.333 15.587 -7.645 1.00 96.38 85 LEU A CA 1
ATOM 670 C C . LEU A 1 85 ? 11.235 15.401 -8.873 1.00 96.38 85 LEU A C 1
ATOM 672 O O . LEU A 1 85 ? 12.102 16.238 -9.133 1.00 96.38 85 LEU A O 1
ATOM 676 N N . ILE A 1 86 ? 11.009 14.341 -9.653 1.00 96.69 86 ILE A N 1
ATOM 677 C CA . ILE A 1 86 ? 11.721 14.102 -10.917 1.00 96.69 86 ILE A CA 1
ATOM 678 C C . ILE A 1 86 ? 11.422 15.219 -11.920 1.00 96.69 86 ILE A C 1
ATOM 680 O O . ILE A 1 86 ? 12.340 15.741 -12.541 1.00 96.69 86 ILE A O 1
ATOM 684 N N . TRP A 1 87 ? 10.157 15.618 -12.061 1.00 95.19 87 TRP A N 1
ATOM 685 C CA . TRP A 1 87 ? 9.745 16.648 -13.013 1.00 95.19 87 TRP A CA 1
ATOM 686 C C . TRP A 1 87 ? 10.341 18.022 -12.685 1.00 95.19 87 TRP A C 1
ATOM 688 O O . TRP A 1 87 ? 10.843 18.692 -13.581 1.00 95.19 87 TRP A O 1
ATOM 698 N N . ILE A 1 88 ? 10.345 18.414 -11.407 1.00 96.31 88 ILE A N 1
ATOM 699 C CA . ILE A 1 88 ? 10.910 19.698 -10.963 1.00 96.31 88 ILE A CA 1
ATOM 700 C C . ILE A 1 88 ? 12.439 19.715 -11.099 1.00 96.31 88 ILE A C 1
ATOM 702 O O . ILE A 1 88 ? 13.011 20.742 -11.452 1.00 96.31 88 ILE A O 1
ATOM 706 N N . SER A 1 89 ? 13.113 18.600 -10.806 1.00 95.00 89 SER A N 1
ATOM 707 C CA . SER A 1 89 ? 14.582 18.533 -10.840 1.00 95.00 89 SER A CA 1
ATOM 708 C C . SER A 1 89 ? 15.166 18.207 -12.217 1.00 9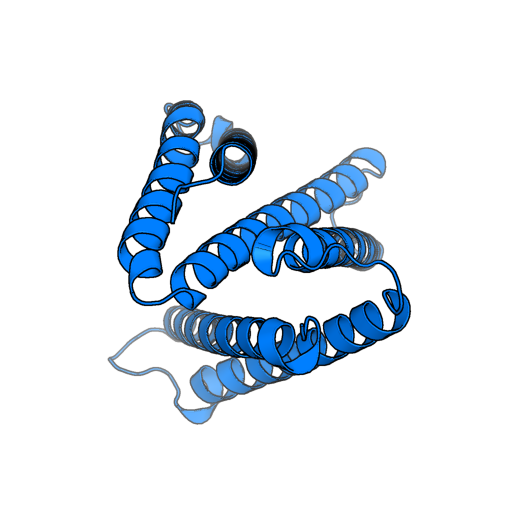5.00 89 SER A C 1
ATOM 710 O O . SER A 1 89 ? 16.336 18.487 -12.457 1.00 95.00 89 SER A O 1
ATOM 712 N N . GLY A 1 90 ? 14.390 17.571 -13.098 1.00 95.25 90 GLY A N 1
ATOM 713 C CA . GLY A 1 90 ? 14.874 16.982 -14.348 1.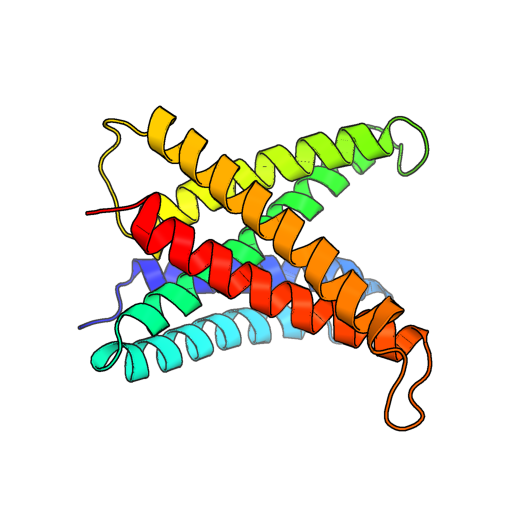00 95.25 90 GLY A CA 1
ATOM 714 C C . GLY A 1 90 ? 15.710 15.706 -14.164 1.00 95.25 90 GLY A C 1
ATOM 715 O O . GLY A 1 90 ? 16.271 15.206 -15.136 1.00 95.25 90 GLY A O 1
ATOM 716 N N . ILE A 1 91 ? 15.815 15.164 -12.942 1.00 92.81 91 ILE A N 1
ATOM 717 C CA . ILE A 1 91 ? 16.699 14.035 -12.615 1.00 92.81 91 ILE A CA 1
ATOM 718 C C . ILE A 1 91 ? 15.868 12.780 -12.359 1.00 92.81 91 ILE A C 1
ATOM 720 O O . ILE A 1 91 ? 15.149 12.688 -11.367 1.00 92.81 91 ILE A O 1
ATOM 724 N N . SER A 1 92 ? 16.007 11.783 -13.231 1.00 92.19 92 SER A N 1
ATOM 725 C CA . SER A 1 92 ? 15.282 10.506 -13.156 1.00 92.19 92 SER A CA 1
ATOM 726 C C . SER A 1 92 ? 16.159 9.303 -12.784 1.00 92.19 92 SER A C 1
ATOM 728 O O . SER A 1 92 ? 15.636 8.213 -12.566 1.00 92.19 92 SER A O 1
ATOM 730 N N . SER A 1 93 ? 17.480 9.478 -12.677 1.00 93.12 93 SER A N 1
ATOM 731 C CA . SER A 1 93 ? 18.439 8.407 -12.375 1.00 93.12 93 SER A CA 1
ATOM 732 C C . SER A 1 93 ? 19.672 8.922 -11.624 1.00 93.12 93 SER A C 1
ATOM 734 O O . SER A 1 93 ? 19.919 10.125 -11.569 1.00 93.12 93 SER A O 1
ATOM 736 N N . GLY A 1 94 ? 20.481 8.011 -11.078 1.00 93.56 94 GLY A N 1
ATOM 737 C CA . GLY A 1 94 ? 21.719 8.342 -10.363 1.00 93.56 94 GLY A CA 1
ATOM 738 C C . GLY A 1 94 ? 21.513 8.578 -8.865 1.00 93.56 94 GLY A C 1
ATOM 739 O O . GLY A 1 94 ? 20.498 8.186 -8.292 1.00 93.56 94 GLY A O 1
ATOM 740 N N . PHE A 1 95 ? 22.492 9.210 -8.215 1.00 93.25 95 PHE A N 1
ATOM 741 C CA . PHE A 1 95 ? 22.569 9.304 -6.750 1.00 93.25 95 PHE A CA 1
ATOM 742 C C . PHE A 1 95 ? 21.386 10.038 -6.090 1.00 93.25 95 PHE A C 1
ATOM 744 O O . PHE A 1 95 ? 21.009 9.714 -4.966 1.00 93.25 95 PHE A O 1
ATOM 751 N N . LEU A 1 96 ? 20.765 10.998 -6.784 1.00 93.56 96 LEU A N 1
ATOM 752 C CA . LEU A 1 96 ? 19.623 11.749 -6.250 1.00 93.56 96 LEU A CA 1
ATOM 753 C C . LEU A 1 96 ? 18.293 10.984 -6.326 1.00 93.56 96 LEU A C 1
ATOM 755 O O . LEU A 1 96 ? 17.391 11.257 -5.536 1.00 93.56 96 LEU A O 1
ATOM 759 N N . PHE A 1 97 ? 18.166 9.985 -7.206 1.00 94.88 97 PHE A N 1
ATOM 760 C CA . PHE A 1 97 ? 16.924 9.220 -7.339 1.00 94.88 97 PHE A CA 1
ATOM 761 C C . PHE A 1 97 ? 16.525 8.487 -6.037 1.00 94.88 97 PHE A C 1
ATOM 763 O O . PHE A 1 97 ? 15.376 8.637 -5.610 1.00 94.88 97 PHE A O 1
ATOM 770 N N . PRO A 1 98 ? 17.429 7.768 -5.333 1.00 96.25 98 PRO A N 1
ATOM 771 C CA . PRO A 1 98 ? 17.129 7.193 -4.020 1.00 96.25 98 PRO A CA 1
ATOM 772 C C . PRO A 1 98 ? 16.648 8.216 -2.985 1.00 96.25 98 PRO A C 1
ATOM 774 O O . PRO A 1 98 ? 15.791 7.889 -2.165 1.00 96.25 98 PRO A O 1
ATOM 777 N N . VAL A 1 99 ? 17.144 9.458 -3.035 1.00 96.25 99 VAL A N 1
ATOM 778 C CA . VAL A 1 99 ? 16.699 10.537 -2.138 1.00 96.25 99 VAL A CA 1
ATOM 779 C C . VAL A 1 99 ? 15.244 10.904 -2.433 1.00 96.25 99 VAL A C 1
ATOM 781 O O . VAL A 1 99 ? 14.421 10.930 -1.516 1.00 96.25 99 VAL A O 1
ATOM 784 N N . PHE A 1 100 ? 14.882 11.100 -3.705 1.00 97.12 100 PHE A N 1
ATOM 785 C CA . PHE A 1 100 ? 13.489 11.351 -4.102 1.00 97.12 100 PHE A CA 1
ATOM 786 C C . PHE A 1 100 ? 12.575 10.178 -3.748 1.00 97.12 100 PHE A C 1
ATOM 788 O O . PHE A 1 100 ? 11.446 10.371 -3.279 1.00 97.12 100 PHE A O 1
ATOM 795 N N . LYS A 1 101 ? 13.075 8.949 -3.910 1.00 96.81 101 LYS A N 1
ATOM 796 C CA . LYS A 1 101 ? 12.354 7.741 -3.519 1.00 96.81 101 LYS A CA 1
ATOM 797 C C . LYS A 1 101 ? 12.137 7.660 -2.005 1.00 96.81 101 LYS A C 1
ATOM 799 O O . LYS A 1 101 ? 11.056 7.279 -1.567 1.00 96.81 101 LYS A O 1
ATOM 804 N N . GLY A 1 102 ? 13.121 8.070 -1.208 1.00 94.81 102 GLY A N 1
ATOM 805 C CA . GLY A 1 102 ? 12.999 8.165 0.245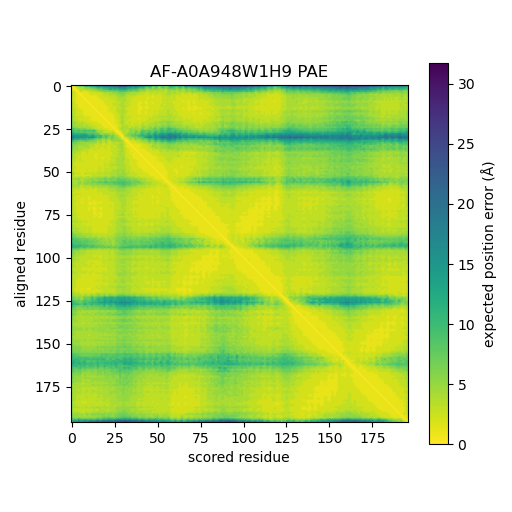 1.00 94.81 102 GLY A CA 1
ATOM 806 C C . GLY A 1 102 ? 11.943 9.184 0.678 1.00 94.81 102 GLY A C 1
ATOM 807 O O . GLY A 1 102 ? 11.077 8.865 1.492 1.00 94.81 102 GLY A O 1
ATOM 808 N N . ILE A 1 103 ? 11.962 10.387 0.094 1.00 96.25 103 ILE A N 1
ATOM 809 C CA . ILE A 1 103 ? 10.991 11.452 0.400 1.00 96.25 103 ILE A CA 1
ATOM 810 C C . ILE A 1 103 ? 9.566 11.006 0.051 1.00 96.25 103 ILE A C 1
ATOM 812 O O . ILE A 1 103 ? 8.675 11.072 0.900 1.00 96.25 103 ILE A O 1
ATOM 816 N N . SER A 1 104 ? 9.353 10.510 -1.171 1.00 97.44 104 SER A N 1
ATOM 817 C CA . SER A 1 104 ? 8.043 10.008 -1.615 1.00 97.44 104 SER A CA 1
ATOM 818 C C . SER A 1 104 ? 7.516 8.886 -0.721 1.00 97.44 104 SER A C 1
ATOM 820 O O . SER A 1 104 ? 6.364 8.939 -0.278 1.00 97.44 104 SER A O 1
ATOM 822 N N . PHE A 1 105 ? 8.384 7.947 -0.338 1.00 94.25 105 PHE A N 1
ATOM 823 C CA . PHE A 1 105 ? 8.033 6.873 0.581 1.00 94.25 105 PHE A CA 1
ATOM 824 C C . PHE A 1 105 ? 7.597 7.399 1.955 1.00 94.25 105 PHE A C 1
ATOM 826 O O . PHE A 1 105 ? 6.588 6.938 2.496 1.00 94.25 105 PHE A O 1
ATOM 833 N N . VAL A 1 106 ? 8.312 8.367 2.538 1.00 93.94 106 VAL A N 1
ATOM 834 C CA . VAL A 1 106 ? 7.943 8.956 3.839 1.00 93.94 106 VAL A CA 1
ATOM 835 C C . VAL A 1 106 ? 6.582 9.647 3.754 1.00 93.94 106 VAL A C 1
ATOM 837 O O . VAL A 1 106 ? 5.711 9.377 4.584 1.00 93.94 106 VAL A O 1
ATOM 840 N N . VAL A 1 107 ? 6.357 10.469 2.725 1.00 96.50 107 VAL A N 1
ATOM 841 C CA . VAL A 1 107 ? 5.081 11.176 2.518 1.00 96.50 107 VAL A CA 1
ATOM 842 C C . VAL A 1 107 ? 3.920 10.185 2.379 1.00 96.50 107 VAL A C 1
ATOM 844 O O . VAL A 1 107 ? 2.895 10.320 3.056 1.00 96.50 107 VAL A O 1
ATOM 847 N N . ALA A 1 108 ? 4.095 9.135 1.576 1.00 95.88 108 ALA A N 1
ATOM 848 C CA . ALA A 1 108 ? 3.100 8.084 1.407 1.00 95.88 108 ALA A CA 1
ATOM 849 C C . ALA A 1 108 ? 2.800 7.331 2.712 1.00 95.88 108 ALA A C 1
ATOM 851 O O . ALA A 1 108 ? 1.642 7.028 3.006 1.00 95.88 108 ALA A O 1
ATOM 852 N N . ASN A 1 109 ? 3.816 7.034 3.528 1.00 91.75 109 ASN A N 1
ATOM 853 C CA . ASN A 1 109 ? 3.618 6.360 4.814 1.00 91.75 109 ASN A CA 1
ATOM 854 C C . ASN A 1 109 ? 2.899 7.237 5.842 1.00 91.75 109 ASN A C 1
ATOM 856 O O . ASN A 1 109 ? 2.035 6.727 6.557 1.00 91.75 109 ASN A O 1
ATOM 860 N N . CYS A 1 110 ? 3.174 8.542 5.871 1.00 93.38 110 CYS A N 1
ATOM 861 C CA . CYS A 1 110 ? 2.413 9.490 6.683 1.00 93.38 110 CYS A CA 1
ATOM 862 C C . CYS A 1 110 ? 0.931 9.507 6.281 1.00 93.38 110 CYS A C 1
ATOM 864 O O . CYS A 1 110 ? 0.060 9.400 7.145 1.00 93.38 110 CYS A O 1
ATOM 866 N N . SER A 1 111 ? 0.633 9.558 4.978 1.00 95.19 111 SER A N 1
ATOM 867 C CA . SER A 1 111 ? -0.751 9.492 4.487 1.00 95.19 111 SER A CA 1
ATOM 868 C C . SER A 1 111 ? -1.446 8.181 4.880 1.00 95.19 111 SER A C 1
ATOM 870 O O . SER A 1 111 ? -2.539 8.198 5.454 1.00 95.19 111 SER A O 1
ATOM 872 N N . LYS A 1 112 ? -0.775 7.035 4.678 1.00 95.06 112 LYS A N 1
ATOM 873 C CA . LYS A 1 112 ? -1.290 5.716 5.087 1.00 95.06 112 LYS A CA 1
ATOM 874 C C . LYS A 1 112 ? -1.606 5.653 6.577 1.00 95.06 112 LYS A C 1
ATOM 876 O O . LYS A 1 112 ? -2.649 5.121 6.947 1.00 95.06 112 LYS A 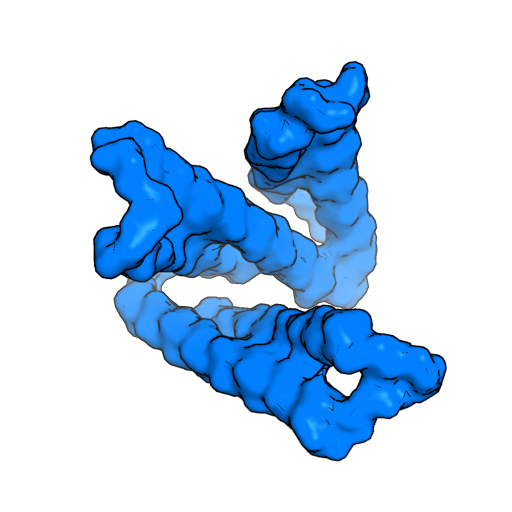O 1
ATOM 881 N N . TYR A 1 113 ? -0.744 6.208 7.431 1.00 94.94 113 TYR A N 1
ATOM 882 C CA . TYR A 1 113 ? -0.984 6.240 8.873 1.00 94.94 113 TYR A CA 1
ATOM 883 C C . TYR A 1 113 ? -2.306 6.936 9.214 1.00 94.94 113 TYR A C 1
ATOM 885 O O . TYR A 1 113 ? -3.130 6.367 9.932 1.00 94.94 113 TYR A O 1
ATOM 893 N N . PHE A 1 114 ? -2.543 8.132 8.668 1.00 94.44 114 PHE A N 1
ATOM 894 C CA . PHE A 1 114 ? -3.776 8.874 8.925 1.00 94.44 114 PHE A CA 1
ATOM 895 C C . PHE A 1 114 ? -5.008 8.180 8.335 1.00 94.44 114 PHE A C 1
ATOM 897 O O . PHE A 1 114 ? -6.029 8.079 9.018 1.00 94.44 114 PHE A O 1
ATOM 904 N N . GLY A 1 115 ? -4.905 7.635 7.119 1.00 95.38 115 GLY A N 1
ATOM 905 C CA . GLY A 1 115 ? -5.978 6.856 6.498 1.00 95.38 115 GLY A CA 1
ATOM 906 C C . GLY A 1 115 ? -6.353 5.620 7.320 1.00 95.38 115 GLY A C 1
ATOM 907 O O . GLY A 1 115 ? -7.527 5.385 7.610 1.00 95.38 115 GLY A O 1
ATOM 908 N N . HIS A 1 116 ? -5.358 4.858 7.780 1.00 95.88 116 HIS A N 1
ATOM 909 C CA . HIS A 1 116 ? -5.590 3.705 8.646 1.00 95.88 116 HIS A CA 1
ATOM 910 C C . HIS A 1 116 ? -6.206 4.121 9.982 1.00 95.88 116 HIS A C 1
ATOM 912 O O . HIS A 1 116 ? -7.222 3.561 10.395 1.00 95.88 116 HIS A O 1
ATOM 918 N N . LYS A 1 117 ? -5.640 5.135 10.638 1.00 94.00 117 LYS A N 1
ATOM 919 C CA . LYS A 1 117 ? -6.110 5.596 11.943 1.00 94.00 117 LYS A CA 1
ATOM 920 C C . LYS A 1 117 ? -7.558 6.090 11.897 1.00 94.00 117 LYS A C 1
ATOM 922 O O . LYS A 1 117 ? -8.400 5.597 12.647 1.00 94.00 117 LYS A O 1
ATOM 927 N N . PHE A 1 118 ? -7.848 7.062 11.033 1.00 93.75 118 PHE A N 1
ATOM 928 C CA . PHE A 1 118 ? -9.115 7.792 11.069 1.00 93.75 118 PHE A CA 1
ATOM 929 C C . PHE A 1 118 ? -10.236 7.130 10.277 1.00 93.75 118 PHE A C 1
ATOM 931 O O . PHE A 1 118 ? -11.395 7.267 10.669 1.00 93.75 118 PHE A O 1
ATOM 938 N N . TRP A 1 119 ? -9.920 6.410 9.198 1.00 95.00 119 TRP A N 1
ATOM 939 C CA . TRP A 1 119 ? -10.940 5.828 8.327 1.00 95.00 119 TRP A CA 1
ATOM 940 C C . TRP A 1 119 ? -11.072 4.310 8.470 1.00 95.00 119 TRP A C 1
ATOM 942 O O . TRP A 1 119 ? -12.187 3.811 8.617 1.00 95.00 119 TRP A O 1
ATOM 952 N N . VAL A 1 120 ? -9.962 3.565 8.487 1.00 94.62 120 VAL A N 1
ATOM 953 C CA . VAL A 1 120 ? -10.012 2.091 8.590 1.00 94.62 120 VAL A CA 1
ATOM 954 C C . VAL A 1 120 ? -10.404 1.639 9.995 1.00 94.62 120 VAL A C 1
ATOM 956 O O . VAL A 1 120 ? -11.321 0.834 10.169 1.00 94.62 120 VAL A O 1
ATOM 959 N N . PHE A 1 121 ? -9.703 2.152 11.007 1.00 93.62 121 PHE A N 1
ATOM 960 C CA . PHE A 1 121 ? -9.897 1.763 12.407 1.00 93.62 121 PHE A CA 1
ATOM 961 C C . PHE A 1 121 ? -10.775 2.748 13.192 1.00 93.62 121 PHE A C 1
ATOM 963 O O . PHE A 1 121 ? -11.156 2.463 14.329 1.00 93.62 121 PHE A O 1
ATOM 970 N N . GLU A 1 122 ? -11.153 3.869 12.568 1.00 91.31 122 GLU A N 1
ATOM 971 C CA . GLU A 1 122 ? -12.050 4.895 13.118 1.00 91.31 122 GLU A CA 1
ATOM 972 C C . GLU A 1 122 ? -11.635 5.388 14.517 1.00 91.31 122 GLU A C 1
ATOM 974 O O . GLU A 1 122 ? -12.478 5.679 15.370 1.00 91.31 122 GLU A O 1
ATOM 979 N N . LYS A 1 123 ? -10.323 5.475 14.770 1.00 87.94 123 LYS A N 1
ATOM 980 C CA . LYS A 1 123 ? -9.766 5.977 16.026 1.00 87.94 123 LYS A CA 1
ATOM 981 C C . LYS A 1 123 ? -9.552 7.487 15.930 1.00 87.94 123 LYS A C 1
ATOM 983 O O . LYS A 1 123 ? -8.529 7.959 15.442 1.00 87.94 123 LYS A O 1
ATOM 988 N N . LYS A 1 124 ? -10.555 8.245 16.380 1.00 85.25 124 LYS A N 1
ATOM 989 C CA . LYS A 1 124 ? -10.594 9.717 16.274 1.00 85.25 124 LYS A CA 1
ATOM 990 C C . LYS A 1 124 ? -9.719 10.444 17.299 1.00 85.25 124 LYS A C 1
ATOM 992 O O . LYS A 1 124 ? -9.419 11.618 17.117 1.00 85.25 124 LYS A O 1
ATOM 997 N N . GLU A 1 125 ? -9.307 9.765 18.364 1.00 84.88 125 GLU A N 1
ATOM 998 C CA . GLU A 1 125 ? -8.509 10.354 19.438 1.00 84.88 125 GLU A CA 1
ATOM 999 C C . GLU A 1 125 ? -7.099 10.720 18.967 1.00 84.88 125 GLU A C 1
ATOM 1001 O O . GLU A 1 125 ? -6.405 9.929 18.326 1.00 84.88 125 GLU A O 1
ATOM 1006 N N . MET A 1 126 ? -6.642 11.918 19.328 1.00 81.19 126 MET A N 1
ATOM 1007 C CA . MET A 1 126 ? -5.271 12.373 19.062 1.00 81.19 126 MET A CA 1
ATOM 1008 C C . MET A 1 126 ? -4.318 12.146 20.240 1.00 81.19 126 MET A C 1
ATOM 1010 O O . MET A 1 126 ? -3.098 12.218 20.073 1.00 81.19 126 MET A O 1
ATOM 1014 N N . ILE A 1 127 ? -4.853 11.830 21.420 1.00 83.88 127 ILE A N 1
ATOM 1015 C CA . ILE A 1 127 ? -4.057 11.545 22.614 1.00 83.88 127 ILE A CA 1
ATOM 1016 C C . ILE A 1 127 ? -3.192 10.308 22.340 1.00 83.88 127 ILE A C 1
ATOM 1018 O O . ILE A 1 127 ? -3.686 9.258 21.941 1.00 83.88 127 ILE A O 1
ATOM 1022 N N . GLY A 1 128 ? -1.874 10.441 22.502 1.00 83.38 128 GLY A N 1
ATOM 1023 C CA . GLY A 1 128 ? -0.931 9.349 22.244 1.00 83.38 128 GLY A CA 1
ATOM 1024 C C . GLY A 1 128 ? -0.589 9.100 20.767 1.00 83.38 128 GLY A C 1
ATOM 1025 O O . GLY A 1 128 ? 0.120 8.134 20.483 1.00 83.38 128 GLY A O 1
ATOM 1026 N N . ALA A 1 129 ? -0.988 9.978 19.835 1.00 86.38 129 ALA A N 1
ATOM 1027 C CA . ALA A 1 129 ? -0.727 9.811 18.398 1.00 86.38 129 ALA A CA 1
ATOM 1028 C C . ALA A 1 129 ? 0.762 9.606 18.048 1.00 86.38 129 ALA A C 1
ATOM 1030 O O . ALA A 1 129 ? 1.071 8.852 17.131 1.00 86.38 129 ALA A O 1
ATOM 1031 N N . LYS A 1 130 ? 1.698 10.210 18.797 1.00 87.62 130 LYS A N 1
ATOM 1032 C CA . LYS A 1 130 ? 3.145 9.968 18.615 1.00 87.62 130 LYS A CA 1
ATOM 1033 C C . LYS A 1 130 ? 3.529 8.510 18.903 1.00 87.62 130 LYS A C 1
ATOM 1035 O O . LYS A 1 130 ? 4.279 7.904 18.144 1.00 87.62 130 LYS A O 1
ATOM 1040 N N . LYS A 1 131 ? 2.990 7.929 19.981 1.00 90.56 131 LYS A N 1
ATOM 1041 C CA . LYS A 1 131 ? 3.238 6.529 20.368 1.00 90.56 131 LYS A CA 1
ATOM 1042 C C . LYS A 1 131 ? 2.610 5.566 19.362 1.00 90.56 131 LYS A C 1
ATOM 1044 O O . LYS A 1 131 ? 3.205 4.545 19.037 1.00 90.56 131 LYS A O 1
ATOM 1049 N N . GLU A 1 132 ? 1.426 5.897 18.855 1.00 91.62 132 GLU A N 1
ATOM 1050 C CA . GLU A 1 132 ? 0.757 5.134 17.798 1.00 91.62 132 GLU A CA 1
ATOM 1051 C C . GLU A 1 132 ? 1.540 5.166 16.489 1.00 91.62 132 GLU A C 1
ATOM 1053 O O . GLU A 1 132 ? 1.758 4.113 15.902 1.00 91.62 132 GLU A O 1
ATOM 1058 N N . PHE A 1 133 ? 2.037 6.331 16.072 1.00 89.75 133 PHE A N 1
ATOM 1059 C CA . PHE A 1 133 ? 2.887 6.439 14.889 1.00 89.75 133 PHE A CA 1
ATOM 1060 C C . PHE A 1 133 ? 4.173 5.616 15.038 1.00 89.75 133 PHE A C 1
ATOM 1062 O O . PHE A 1 133 ? 4.528 4.862 14.135 1.00 89.75 133 PHE A O 1
ATOM 1069 N N . GLY A 1 134 ? 4.826 5.669 16.206 1.00 91.88 134 GLY A N 1
ATOM 1070 C CA . GLY A 1 134 ? 5.990 4.825 16.496 1.00 91.88 134 GLY A CA 1
ATOM 1071 C C . GLY A 1 134 ? 5.676 3.329 16.388 1.00 91.88 134 GLY A C 1
ATOM 1072 O O . GLY A 1 134 ? 6.397 2.587 15.727 1.00 91.88 134 GLY A O 1
ATOM 1073 N N . LYS A 1 135 ? 4.555 2.873 16.961 1.00 93.25 135 LYS A N 1
ATOM 1074 C CA . LYS A 1 135 ? 4.111 1.475 16.829 1.00 93.25 135 LYS A CA 1
ATOM 1075 C C . LYS A 1 135 ? 3.753 1.106 15.389 1.00 93.25 135 LYS A C 1
ATOM 1077 O O . LYS A 1 135 ? 4.081 0.009 14.953 1.00 93.25 135 LYS A O 1
ATOM 1082 N N . PHE A 1 136 ? 3.084 1.995 14.660 1.00 92.88 136 PHE A N 1
ATOM 1083 C CA . PHE A 1 136 ? 2.760 1.810 13.246 1.00 92.88 136 PHE A CA 1
ATOM 1084 C C . PHE A 1 136 ? 4.028 1.601 12.424 1.00 92.88 136 PHE A C 1
ATOM 1086 O O . PHE A 1 136 ? 4.098 0.674 11.617 1.00 92.88 136 PHE A O 1
ATOM 1093 N N . PHE A 1 137 ? 5.044 2.425 12.669 1.00 91.06 137 PHE A N 1
ATOM 1094 C CA . PHE A 1 137 ? 6.333 2.313 12.008 1.00 91.06 137 PHE A CA 1
ATOM 1095 C C . PHE A 1 137 ? 7.017 0.978 12.331 1.00 91.06 137 PHE A C 1
ATOM 1097 O O . PHE A 1 137 ? 7.403 0.262 11.412 1.00 91.06 137 PHE A O 1
ATOM 1104 N N . LEU A 1 138 ? 7.065 0.575 13.607 1.00 94.88 138 LEU A N 1
ATOM 1105 C CA . LEU A 1 138 ? 7.634 -0.716 14.021 1.00 94.88 138 LEU A CA 1
ATOM 1106 C C . LEU A 1 138 ? 6.905 -1.918 13.405 1.00 94.88 138 LEU A C 1
ATOM 1108 O O . LEU A 1 138 ? 7.550 -2.842 12.916 1.00 94.88 138 LEU A O 1
ATOM 1112 N N . VAL A 1 139 ? 5.568 -1.903 13.376 1.00 95.00 139 VAL A N 1
ATOM 1113 C CA . VAL A 1 139 ? 4.785 -2.964 12.720 1.00 95.00 139 VAL A CA 1
ATOM 1114 C C . VAL A 1 139 ? 5.096 -3.013 11.225 1.00 95.00 139 VAL A C 1
ATOM 1116 O O . VAL A 1 139 ? 5.283 -4.103 10.691 1.00 95.00 139 VAL A O 1
ATOM 1119 N N . SER A 1 140 ? 5.214 -1.852 10.573 1.00 91.88 140 SER A N 1
ATOM 1120 C CA . SER A 1 140 ? 5.551 -1.752 9.146 1.00 91.88 140 SER A CA 1
ATOM 1121 C C . SER A 1 140 ? 6.952 -2.285 8.840 1.00 91.88 140 SER A C 1
ATOM 1123 O O . SER A 1 140 ? 7.127 -2.976 7.839 1.00 91.88 140 SER A O 1
ATOM 1125 N N . LEU A 1 141 ? 7.936 -2.019 9.708 1.00 93.31 141 LEU A N 1
ATOM 1126 C CA . LEU A 1 141 ? 9.275 -2.609 9.608 1.00 93.31 141 LEU A CA 1
ATOM 1127 C C . LEU A 1 141 ? 9.231 -4.131 9.768 1.00 93.31 141 LEU A C 1
ATOM 1129 O O . LEU A 1 141 ? 9.840 -4.844 8.976 1.00 93.31 141 LEU A O 1
ATOM 1133 N N . GLY A 1 142 ? 8.458 -4.642 10.731 1.00 95.75 142 GLY A N 1
ATOM 1134 C CA . GLY A 1 142 ? 8.211 -6.081 10.853 1.00 95.75 142 GLY A CA 1
ATOM 1135 C C . GLY A 1 142 ? 7.584 -6.669 9.584 1.00 95.75 142 GLY A C 1
ATOM 1136 O O . GLY A 1 142 ? 8.010 -7.717 9.108 1.00 95.75 142 GLY A O 1
ATOM 1137 N N . GLY A 1 143 ? 6.635 -5.952 8.978 1.00 94.81 143 GLY A N 1
ATOM 1138 C CA . GLY A 1 143 ? 6.016 -6.338 7.712 1.00 94.81 143 GLY A CA 1
ATOM 1139 C C . GLY A 1 143 ? 7.003 -6.385 6.544 1.00 94.81 143 GLY A C 1
ATOM 1140 O O . GLY A 1 143 ? 6.905 -7.287 5.713 1.00 94.81 143 GLY A O 1
ATOM 1141 N N . LEU A 1 144 ? 7.967 -5.459 6.499 1.00 93.75 144 LEU A N 1
ATOM 1142 C CA . LEU A 1 144 ? 9.052 -5.457 5.515 1.00 93.75 144 LEU A CA 1
ATOM 1143 C C . LEU A 1 144 ? 9.976 -6.667 5.698 1.00 93.75 144 LEU A C 1
ATOM 1145 O O . LEU A 1 144 ? 10.296 -7.333 4.719 1.00 93.75 144 LEU A O 1
ATOM 1149 N N . ILE A 1 145 ? 10.355 -6.984 6.939 1.00 97.06 145 ILE A N 1
ATOM 1150 C CA . ILE A 1 145 ? 11.165 -8.173 7.244 1.00 97.06 145 ILE A CA 1
ATOM 1151 C C . ILE A 1 145 ? 10.425 -9.437 6.799 1.00 97.06 145 ILE A C 1
ATOM 1153 O O . ILE A 1 145 ? 10.997 -10.269 6.102 1.00 97.06 145 ILE A O 1
ATOM 1157 N N . ILE A 1 146 ? 9.134 -9.558 7.128 1.00 97.25 146 ILE A N 1
ATOM 1158 C CA . ILE A 1 146 ? 8.297 -10.676 6.672 1.00 97.25 146 ILE A CA 1
ATOM 1159 C C . ILE A 1 146 ? 8.261 -10.740 5.147 1.00 97.25 146 ILE A C 1
ATOM 1161 O O . ILE A 1 146 ? 8.359 -11.834 4.597 1.00 97.25 146 ILE A O 1
ATOM 1165 N N . ASN A 1 147 ? 8.165 -9.597 4.463 1.00 97.62 147 ASN A N 1
ATOM 1166 C CA . ASN A 1 147 ? 8.145 -9.554 3.006 1.00 97.62 147 ASN A CA 1
ATOM 1167 C C . ASN A 1 147 ? 9.427 -10.152 2.416 1.00 97.62 147 ASN A C 1
ATOM 1169 O O . ASN A 1 147 ? 9.381 -11.134 1.678 1.00 97.62 147 ASN A O 1
ATOM 1173 N N . VAL A 1 148 ? 10.576 -9.593 2.804 1.00 96.75 148 VAL A N 1
ATOM 1174 C CA . VAL A 1 148 ? 11.884 -9.976 2.264 1.00 96.75 148 VAL A CA 1
ATOM 1175 C C . VAL A 1 148 ? 12.194 -11.432 2.591 1.00 96.75 148 VAL A C 1
ATOM 1177 O O . VAL A 1 148 ? 12.603 -12.183 1.707 1.00 96.75 148 VAL A O 1
ATOM 1180 N N . THR A 1 149 ? 11.947 -11.861 3.830 1.00 97.31 149 THR A N 1
ATOM 1181 C CA . THR A 1 149 ? 12.199 -13.242 4.252 1.00 97.31 149 THR A CA 1
ATOM 1182 C C . THR A 1 149 ? 11.282 -14.221 3.528 1.00 97.31 149 THR A C 1
ATOM 1184 O O . THR A 1 149 ? 11.762 -15.223 3.011 1.00 97.31 149 THR A O 1
ATOM 1187 N N . THR A 1 150 ? 9.981 -13.932 3.420 1.00 97.25 150 THR A N 1
ATOM 1188 C CA . THR A 1 150 ? 9.034 -14.825 2.729 1.00 97.25 150 THR A CA 1
ATOM 1189 C C . THR A 1 150 ? 9.377 -14.950 1.248 1.00 97.25 150 THR A C 1
ATOM 1191 O O . THR A 1 150 ? 9.441 -16.064 0.734 1.00 97.25 150 THR A O 1
ATOM 1194 N N . ALA A 1 151 ? 9.662 -13.833 0.571 1.00 96.81 151 ALA A N 1
ATOM 1195 C CA . ALA A 1 151 ? 10.068 -13.856 -0.831 1.00 96.81 151 ALA A CA 1
ATOM 1196 C C . ALA A 1 151 ? 11.365 -14.657 -1.009 1.00 96.81 151 ALA A C 1
ATOM 1198 O O . ALA A 1 151 ? 11.440 -15.521 -1.877 1.00 96.81 151 ALA A O 1
ATOM 1199 N N . SER A 1 152 ? 12.354 -14.437 -0.138 1.00 96.06 152 SER A N 1
ATOM 1200 C CA . SER A 1 152 ? 13.635 -15.150 -0.177 1.00 96.06 152 SER A CA 1
ATOM 1201 C C . SER A 1 152 ? 13.476 -16.652 0.059 1.00 96.06 152 SER A C 1
ATOM 1203 O O . SER A 1 152 ? 14.132 -17.440 -0.614 1.00 96.06 152 SER A O 1
ATOM 1205 N N . LEU A 1 153 ? 12.596 -17.069 0.975 1.00 96.50 153 LEU A N 1
ATOM 1206 C CA . LEU A 1 153 ? 12.303 -18.484 1.208 1.00 96.50 153 LEU A CA 1
ATOM 1207 C C . LEU A 1 153 ? 11.655 -19.124 -0.025 1.00 96.50 153 LEU A C 1
ATOM 1209 O O . LEU A 1 153 ? 12.092 -20.183 -0.466 1.00 96.50 153 LEU A O 1
ATOM 1213 N N . VAL A 1 154 ? 10.653 -18.481 -0.626 1.00 95.69 154 VAL A N 1
ATOM 1214 C CA . VAL A 1 154 ? 9.997 -19.038 -1.819 1.00 95.69 154 VAL A CA 1
ATOM 1215 C C . VAL A 1 154 ? 10.973 -19.126 -2.992 1.00 95.69 154 VAL A C 1
ATOM 1217 O O . VAL A 1 154 ? 11.058 -20.161 -3.650 1.00 95.69 154 VAL A O 1
ATOM 1220 N N . VAL A 1 155 ? 11.732 -18.063 -3.251 1.00 95.75 155 VAL A N 1
ATOM 1221 C CA . VAL A 1 155 ? 12.591 -17.989 -4.438 1.00 95.75 155 VAL A CA 1
ATOM 1222 C C . VAL A 1 155 ? 13.849 -18.839 -4.288 1.00 95.75 155 VAL A C 1
ATOM 1224 O O . VAL A 1 155 ? 14.163 -19.602 -5.195 1.00 95.75 155 VAL A O 1
ATOM 1227 N N . ASN A 1 156 ? 14.539 -18.755 -3.148 1.00 94.31 156 ASN A N 1
ATOM 1228 C CA . ASN A 1 156 ? 15.860 -19.370 -2.989 1.00 94.31 156 ASN A CA 1
ATOM 1229 C C . ASN A 1 156 ? 15.806 -20.763 -2.352 1.00 94.31 156 ASN A C 1
ATOM 1231 O O . ASN A 1 156 ? 16.640 -21.606 -2.676 1.00 94.31 156 ASN A O 1
ATOM 1235 N N . LEU A 1 157 ? 14.856 -21.010 -1.439 1.00 93.75 157 LEU A N 1
ATOM 1236 C CA . LEU A 1 157 ? 14.774 -22.291 -0.728 1.00 93.75 157 LEU A CA 1
ATOM 1237 C C . LEU A 1 157 ? 13.844 -23.281 -1.433 1.00 93.75 157 LEU A C 1
ATOM 1239 O O . LEU A 1 157 ? 14.234 -24.426 -1.631 1.00 93.75 157 LEU A O 1
ATOM 1243 N N . ILE A 1 158 ? 12.635 -22.857 -1.817 1.00 94.44 158 ILE A N 1
ATOM 1244 C CA . ILE A 1 158 ? 11.685 -23.743 -2.515 1.00 94.44 158 ILE A CA 1
ATOM 1245 C C . ILE A 1 158 ? 12.096 -23.937 -3.979 1.00 94.44 158 ILE A C 1
ATOM 1247 O O . ILE A 1 158 ? 11.941 -25.038 -4.501 1.00 94.44 158 ILE A O 1
ATOM 1251 N N . GLN A 1 159 ? 12.661 -22.895 -4.608 1.00 93.06 159 GLN A N 1
ATOM 1252 C CA . GLN A 1 159 ? 13.068 -22.872 -6.021 1.00 93.06 159 GLN A CA 1
ATOM 1253 C C . GLN A 1 159 ? 11.888 -23.095 -6.996 1.00 93.06 159 GLN A C 1
ATOM 1255 O O . GLN A 1 159 ? 10.801 -23.496 -6.569 1.00 93.06 159 GLN A O 1
ATOM 1260 N N . PRO A 1 160 ? 12.043 -22.796 -8.302 1.00 94.75 160 PRO A N 1
ATOM 1261 C CA . PRO A 1 160 ? 10.947 -22.891 -9.261 1.00 94.75 160 PRO A CA 1
ATOM 1262 C C . PRO A 1 160 ? 10.269 -24.262 -9.298 1.00 94.75 160 PRO A C 1
ATOM 1264 O O . PRO A 1 160 ? 10.917 -25.289 -9.483 1.00 94.75 160 PRO A O 1
ATOM 1267 N N . GLN A 1 161 ? 8.943 -24.268 -9.149 1.00 93.56 161 GLN A N 1
ATOM 1268 C CA . GLN A 1 161 ? 8.114 -25.474 -9.226 1.00 93.56 161 GLN A CA 1
ATOM 1269 C C . GLN A 1 161 ? 7.305 -25.505 -10.527 1.00 93.56 161 GLN A C 1
ATOM 1271 O O . GLN A 1 161 ? 7.130 -24.485 -11.193 1.00 93.56 161 GLN A O 1
ATOM 1276 N N . PHE A 1 162 ? 6.772 -26.681 -10.876 1.00 92.88 162 PHE A N 1
ATOM 1277 C CA . PHE A 1 162 ? 5.840 -26.874 -12.001 1.00 92.88 162 PHE A CA 1
ATOM 1278 C C . PHE A 1 162 ? 6.389 -26.468 -13.381 1.00 92.88 162 PHE A C 1
ATOM 1280 O O . PHE A 1 162 ? 5.624 -26.112 -14.273 1.00 92.88 162 PHE A O 1
ATOM 1287 N N . GLY A 1 163 ? 7.714 -26.500 -13.560 1.00 91.81 163 GLY A N 1
ATOM 1288 C CA . GLY A 1 163 ? 8.360 -26.090 -14.812 1.00 91.81 163 GLY A CA 1
ATOM 1289 C C . GLY A 1 163 ? 8.276 -24.586 -15.092 1.00 91.81 163 GLY A C 1
ATOM 1290 O O . GLY A 1 163 ? 8.463 -24.162 -16.231 1.00 91.81 163 GLY A O 1
ATOM 1291 N N . LEU A 1 164 ? 7.972 -23.773 -14.077 1.00 94.25 164 LEU A N 1
ATOM 1292 C CA . LEU A 1 164 ? 7.937 -22.321 -14.210 1.00 94.25 164 LEU A CA 1
ATOM 1293 C C . LEU A 1 164 ? 9.352 -21.752 -14.346 1.00 94.25 164 LEU A C 1
ATOM 1295 O O . LEU A 1 164 ? 10.299 -22.246 -13.736 1.00 94.25 164 LEU A O 1
ATOM 1299 N N . SER A 1 165 ? 9.487 -20.672 -15.118 1.00 96.12 165 SER A N 1
ATOM 1300 C CA . SER A 1 165 ? 10.754 -19.947 -15.216 1.00 96.12 165 SER A CA 1
ATOM 1301 C C . SER A 1 165 ? 11.088 -19.234 -13.905 1.00 96.12 165 SER A C 1
ATOM 1303 O O . SER A 1 165 ? 10.195 -18.841 -13.150 1.00 96.12 165 SER A O 1
ATOM 1305 N N . GLU A 1 166 ? 12.377 -18.992 -13.665 1.00 94.38 166 GLU A N 1
ATOM 1306 C CA . GLU A 1 166 ? 12.857 -18.258 -12.486 1.00 94.38 166 GLU A CA 1
ATOM 1307 C C . GLU A 1 166 ? 12.194 -16.883 -12.348 1.00 94.38 166 GLU A C 1
ATOM 1309 O O . GLU A 1 166 ? 11.810 -16.477 -11.254 1.00 94.38 166 GLU A O 1
ATOM 1314 N N . THR A 1 167 ? 11.977 -16.184 -13.465 1.00 94.62 167 THR A N 1
ATOM 1315 C CA . THR A 1 167 ? 11.316 -14.875 -13.470 1.00 94.62 167 THR A CA 1
ATOM 1316 C C . THR A 1 167 ? 9.861 -14.967 -13.015 1.00 94.62 167 THR A C 1
ATOM 1318 O O . THR A 1 167 ? 9.411 -14.148 -12.213 1.00 94.62 167 THR A O 1
ATOM 1321 N N . ILE A 1 168 ? 9.105 -15.957 -13.498 1.00 95.00 168 ILE A N 1
ATOM 1322 C CA . ILE A 1 168 ? 7.713 -16.150 -13.068 1.00 95.00 168 ILE A CA 1
ATOM 1323 C C . ILE A 1 168 ? 7.685 -16.558 -11.592 1.00 95.00 168 ILE A C 1
ATOM 1325 O O . ILE A 1 168 ? 6.896 -16.016 -10.817 1.00 95.00 168 ILE A O 1
ATOM 1329 N N . TRP A 1 169 ? 8.589 -17.446 -11.182 1.00 96.88 169 TRP A N 1
ATOM 1330 C CA . TRP A 1 169 ? 8.694 -17.892 -9.799 1.00 96.88 169 TRP A CA 1
ATOM 1331 C C . TRP A 1 169 ? 9.027 -16.755 -8.827 1.00 96.88 169 TRP A C 1
ATOM 1333 O O . TRP A 1 169 ? 8.410 -16.647 -7.768 1.00 96.88 169 TRP A O 1
ATOM 1343 N N . ALA A 1 170 ? 9.928 -15.847 -9.209 1.00 95.50 170 ALA A N 1
ATOM 1344 C CA . ALA A 1 170 ? 10.252 -14.656 -8.427 1.00 95.50 170 ALA A CA 1
ATOM 1345 C C . ALA A 1 170 ? 9.027 -13.758 -8.197 1.00 95.50 170 ALA A C 1
ATOM 1347 O O . ALA A 1 170 ? 8.806 -13.282 -7.081 1.00 95.50 170 ALA A O 1
ATOM 1348 N N . ASN A 1 171 ? 8.182 -13.584 -9.218 1.00 96.00 171 ASN A N 1
ATOM 1349 C CA . ASN A 1 171 ? 6.924 -12.848 -9.081 1.00 96.00 171 ASN A CA 1
ATOM 1350 C C . ASN A 1 171 ? 5.942 -13.565 -8.143 1.00 96.00 171 ASN A C 1
ATOM 1352 O O . ASN A 1 171 ? 5.330 -12.915 -7.297 1.00 96.00 171 ASN A O 1
ATOM 1356 N N . ILE A 1 172 ? 5.826 -14.895 -8.232 1.00 95.62 172 ILE A N 1
ATOM 1357 C CA . ILE A 1 172 ? 5.003 -15.694 -7.308 1.00 95.62 172 ILE A CA 1
ATOM 1358 C C . ILE A 1 172 ? 5.492 -15.520 -5.865 1.00 95.62 172 ILE A C 1
ATOM 1360 O O . ILE A 1 172 ? 4.688 -15.226 -4.979 1.00 95.62 172 ILE A O 1
ATOM 1364 N N . GLY A 1 173 ? 6.803 -15.629 -5.629 1.00 96.25 173 GLY A N 1
ATOM 1365 C CA . GLY A 1 173 ? 7.405 -15.391 -4.317 1.00 96.25 173 GLY A CA 1
ATOM 1366 C C . GLY A 1 173 ? 7.117 -13.988 -3.785 1.00 96.25 173 GLY A C 1
ATOM 1367 O O . GLY A 1 173 ? 6.716 -13.838 -2.630 1.00 96.25 173 GLY A O 1
ATOM 1368 N N . GLY A 1 174 ? 7.227 -12.968 -4.640 1.00 95.81 174 GLY A N 1
ATOM 1369 C CA . GLY A 1 174 ? 6.865 -11.591 -4.304 1.00 95.81 174 GLY A CA 1
ATOM 1370 C C . GLY A 1 174 ? 5.385 -11.419 -3.948 1.00 95.81 174 GLY A C 1
ATOM 1371 O O . GLY A 1 174 ? 5.060 -10.740 -2.974 1.00 95.81 174 GLY A O 1
ATOM 1372 N N . ILE A 1 175 ? 4.477 -12.068 -4.682 1.00 95.88 175 ILE A N 1
ATOM 1373 C CA . ILE A 1 175 ? 3.032 -12.025 -4.416 1.00 95.88 175 ILE A CA 1
ATOM 1374 C C . ILE A 1 175 ? 2.706 -12.686 -3.072 1.00 95.88 175 ILE A C 1
ATOM 1376 O O . ILE A 1 175 ? 2.006 -12.092 -2.251 1.00 95.88 175 ILE A O 1
ATOM 1380 N N . ILE A 1 176 ? 3.239 -13.884 -2.811 1.00 96.62 176 ILE A N 1
ATOM 1381 C CA . ILE A 1 176 ? 3.049 -14.593 -1.535 1.00 96.62 176 ILE A CA 1
ATOM 1382 C C . ILE A 1 176 ? 3.564 -13.735 -0.372 1.00 96.62 176 ILE A C 1
ATOM 1384 O O . ILE A 1 176 ? 2.869 -13.557 0.631 1.00 96.62 176 ILE A O 1
ATOM 1388 N N . ALA A 1 177 ? 4.750 -13.144 -0.530 1.00 96.88 177 ALA A N 1
ATOM 1389 C CA . ALA A 1 177 ? 5.324 -12.233 0.448 1.00 96.88 177 ALA A CA 1
ATOM 1390 C C . ALA A 1 177 ? 4.444 -11.000 0.689 1.00 96.88 177 ALA A C 1
ATOM 1392 O O . ALA A 1 177 ? 4.219 -10.618 1.838 1.00 96.88 177 ALA A O 1
ATOM 1393 N N . ALA A 1 178 ? 3.899 -10.391 -0.367 1.00 95.31 178 ALA A N 1
ATOM 1394 C CA . ALA A 1 178 ? 2.988 -9.258 -0.250 1.00 95.31 178 ALA A CA 1
ATOM 1395 C C . ALA A 1 178 ? 1.720 -9.627 0.534 1.00 95.31 178 ALA A C 1
ATOM 1397 O O . ALA A 1 178 ? 1.326 -8.881 1.432 1.00 95.31 178 ALA A O 1
ATOM 1398 N N . PHE A 1 179 ? 1.119 -10.793 0.269 1.00 96.06 179 PHE A N 1
ATOM 1399 C CA . PHE A 1 179 ? -0.033 -11.282 1.033 1.00 96.06 179 PHE A CA 1
ATOM 1400 C C . PHE A 1 179 ? 0.299 -11.486 2.515 1.00 96.06 179 PHE A C 1
ATOM 1402 O O . PHE A 1 179 ? -0.442 -11.004 3.376 1.00 96.06 179 PHE A O 1
ATOM 1409 N N . ALA A 1 180 ? 1.428 -12.130 2.824 1.00 96.81 180 ALA A N 1
ATOM 1410 C CA . ALA A 1 180 ? 1.882 -12.316 4.202 1.00 96.81 180 ALA A CA 1
ATOM 1411 C C . ALA A 1 180 ? 2.074 -10.968 4.923 1.00 96.81 180 AL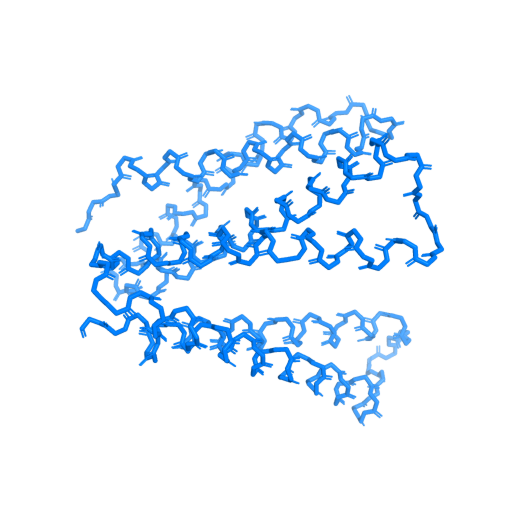A A C 1
ATOM 1413 O O . ALA A 1 180 ? 1.588 -10.774 6.041 1.00 96.81 180 ALA A O 1
ATOM 1414 N N . THR A 1 181 ? 2.707 -9.996 4.260 1.00 96.88 181 THR A N 1
ATOM 1415 C CA . THR A 1 181 ? 2.908 -8.641 4.789 1.00 96.88 181 THR A CA 1
ATOM 1416 C C . THR A 1 181 ? 1.595 -7.893 5.005 1.00 96.88 181 THR A C 1
ATOM 1418 O O . THR A 1 181 ? 1.446 -7.212 6.020 1.00 96.88 181 THR A O 1
ATOM 1421 N N . ILE A 1 182 ? 0.632 -8.005 4.085 1.00 95.19 182 ILE A N 1
ATOM 1422 C CA . ILE A 1 182 ? -0.689 -7.375 4.221 1.00 95.19 182 ILE A CA 1
ATOM 1423 C C . ILE A 1 182 ? -1.400 -7.909 5.465 1.00 95.19 182 ILE A C 1
ATOM 1425 O O . ILE A 1 182 ? -1.896 -7.113 6.264 1.00 95.19 182 ILE A O 1
ATOM 1429 N N . ILE A 1 183 ? -1.405 -9.231 5.661 1.00 95.88 183 ILE A N 1
ATOM 1430 C CA . ILE A 1 183 ? -2.020 -9.868 6.832 1.00 95.88 183 ILE A CA 1
ATOM 1431 C C . ILE A 1 183 ? -1.334 -9.386 8.115 1.00 95.88 183 ILE A C 1
ATOM 1433 O O . ILE A 1 183 ? -2.014 -8.923 9.033 1.00 95.88 183 ILE A O 1
ATOM 1437 N N . TRP A 1 184 ? 0.001 -9.420 8.165 1.00 97.38 184 TRP A N 1
ATOM 1438 C CA . TRP A 1 184 ? 0.768 -8.943 9.316 1.00 97.38 184 TRP A CA 1
ATOM 1439 C C . TRP A 1 184 ? 0.463 -7.482 9.658 1.00 97.38 184 TRP A C 1
ATOM 1441 O O . TRP A 1 184 ? 0.119 -7.170 10.798 1.00 97.38 184 TRP A O 1
ATOM 1451 N N . ASN A 1 185 ? 0.543 -6.586 8.672 1.00 96.31 185 ASN A N 1
ATOM 1452 C CA . ASN A 1 185 ? 0.315 -5.160 8.881 1.00 96.31 185 ASN A CA 1
ATOM 1453 C C . ASN A 1 185 ? -1.121 -4.889 9.329 1.00 96.31 185 ASN A C 1
ATOM 1455 O O . ASN A 1 185 ? -1.334 -4.123 10.267 1.00 96.31 185 ASN A O 1
ATOM 1459 N N . PHE A 1 186 ? -2.107 -5.539 8.708 1.00 95.81 186 PHE A N 1
ATOM 1460 C CA . PHE A 1 186 ? -3.505 -5.388 9.094 1.00 95.81 186 PHE A CA 1
ATOM 1461 C C . PHE A 1 186 ? -3.738 -5.812 10.550 1.00 95.81 186 PHE A C 1
ATOM 1463 O O . PHE A 1 186 ? -4.306 -5.047 11.334 1.00 95.81 186 PHE A O 1
ATOM 1470 N N . LEU A 1 187 ? -3.260 -7.001 10.934 1.00 95.81 187 LEU A N 1
ATOM 1471 C CA . LEU A 1 187 ? -3.400 -7.517 12.295 1.00 95.81 187 LEU A CA 1
ATOM 1472 C C . LEU A 1 187 ? -2.629 -6.657 13.302 1.00 95.81 187 LEU A C 1
ATOM 1474 O O . LEU A 1 187 ? -3.182 -6.283 14.334 1.00 95.81 187 LEU A O 1
ATOM 1478 N N . GLY A 1 188 ? -1.388 -6.282 12.996 1.00 95.38 188 GLY A N 1
ATOM 1479 C CA . GLY A 1 188 ? -0.567 -5.440 13.860 1.00 95.38 188 GLY A CA 1
ATOM 1480 C C . GLY A 1 188 ? -1.180 -4.056 14.065 1.00 95.38 188 GLY A C 1
ATOM 1481 O O . GLY A 1 188 ? -1.284 -3.577 15.195 1.00 95.38 188 GLY A O 1
ATOM 1482 N N . TYR A 1 189 ? -1.679 -3.416 13.009 1.00 95.06 189 TYR A N 1
ATOM 1483 C CA . TYR A 1 189 ? -2.338 -2.122 13.155 1.00 95.06 189 TYR A CA 1
ATOM 1484 C C . TYR A 1 189 ? -3.635 -2.233 13.952 1.00 95.06 189 TYR A C 1
ATOM 1486 O O . TYR A 1 189 ? -3.865 -1.418 14.842 1.00 95.06 189 TYR A O 1
ATOM 1494 N N . LYS A 1 190 ? -4.443 -3.265 13.697 1.00 93.19 190 LYS A N 1
ATOM 1495 C CA . LYS A 1 190 ? -5.703 -3.487 14.408 1.00 93.19 190 LYS A CA 1
ATOM 1496 C C . LYS A 1 190 ? -5.498 -3.782 15.892 1.00 93.19 190 LYS A C 1
ATOM 1498 O O . LYS A 1 190 ? -6.156 -3.187 16.738 1.00 93.19 190 LYS A O 1
ATOM 1503 N N . PHE A 1 191 ? -4.606 -4.719 16.203 1.00 92.81 191 PHE A N 1
ATOM 1504 C CA . PHE A 1 191 ? -4.481 -5.294 17.539 1.00 92.81 191 PHE A CA 1
ATOM 1505 C C . PHE A 1 191 ? -3.347 -4.703 18.366 1.00 92.81 191 PHE A C 1
ATOM 1507 O O . PHE A 1 191 ? -3.341 -4.920 19.568 1.00 92.81 191 PHE A O 1
ATOM 1514 N N . VAL A 1 192 ? -2.393 -3.963 17.793 1.00 92.12 192 VAL A N 1
ATOM 1515 C CA . VAL A 1 192 ? -1.249 -3.398 18.541 1.00 92.12 192 VAL A CA 1
ATOM 1516 C C . VAL A 1 192 ? -1.245 -1.873 18.515 1.00 92.12 192 VAL A C 1
ATOM 1518 O O . VAL A 1 192 ? -0.999 -1.237 19.551 1.00 92.12 192 VAL A O 1
ATOM 1521 N N . VAL A 1 193 ? -1.510 -1.286 17.345 1.00 91.00 193 VAL A N 1
ATOM 1522 C CA . VAL A 1 193 ? -1.405 0.163 17.122 1.00 91.00 193 VAL A CA 1
ATOM 1523 C C . VAL A 1 193 ? -2.689 0.876 17.527 1.00 91.00 193 VAL A C 1
ATOM 1525 O O . VAL A 1 193 ? -2.681 1.670 18.464 1.00 91.00 193 VAL A O 1
ATOM 1528 N N . PHE A 1 194 ? -3.796 0.557 16.860 1.00 89.62 194 PHE A N 1
ATOM 1529 C CA . PHE A 1 194 ? -5.079 1.243 16.985 1.00 89.62 194 PHE A CA 1
ATOM 1530 C C . PHE A 1 194 ? -6.049 0.462 17.870 1.00 89.62 194 PHE A C 1
ATOM 1532 O O . PHE A 1 194 ? -7.224 0.307 17.538 1.00 89.62 194 PHE A O 1
ATOM 1539 N N . LYS A 1 195 ? -5.550 -0.013 19.019 1.00 81.38 195 LYS A N 1
ATOM 1540 C CA . LYS A 1 195 ? -6.410 -0.558 20.072 1.00 81.38 195 LYS A CA 1
ATOM 1541 C C . LYS A 1 195 ? -7.437 0.510 20.465 1.00 81.38 195 LYS A C 1
ATOM 1543 O O . LYS A 1 195 ? -7.046 1.661 20.705 1.00 81.38 195 LYS A O 1
ATOM 1548 N N . LYS A 1 196 ? -8.708 0.115 20.467 1.00 60.56 196 LYS A N 1
ATOM 1549 C CA . LYS A 1 196 ? -9.768 0.792 21.214 1.00 60.56 196 LYS A CA 1
ATOM 1550 C C . LYS A 1 196 ? -9.749 0.260 22.637 1.00 60.56 196 LYS A C 1
ATOM 1552 O O . LYS A 1 196 ? -9.488 -0.957 22.775 1.00 60.56 196 LYS A O 1
#

Mean predicted aligned error: 4.62 Å

Foldseek 3Di:
DDDDPVQLVLLLVLQQLLLVVQCVVCVVPDPCSNVSNVVRSVVSVVCLVVLVVVCVVPVLSNLLSLLVSLVSVLVSQLVVQLVVVCVVVVDCDDDCSVVSSVVSNVRSLVSSLCSNCCPSLNPPDPVCVVVLSVQLVVLLVVLVVLLVVQLCCQLPVVNDPPPDDSVVSSVVSNVVSVVRSSVSSSCSNNPPRRDD

Sequence (196 aa):
MEMKKLDVIIALIIGELTAIYFAFLFKNIYCGVWALCVIFPILSIVCLWIAYLIGKKYFFILQGAKFLLIGVLGTLIDLGVLNILIWISGISSGFLFPVFKGISFVVANCSKYFGHKFWVFEKKEMIGAKKEFGKFFLVSLGGLIINVTTASLVVNLIQPQFGLSETIWANIGGIIAAFATIIWNFLGYKFVVFKK

pLDDT: mean 92.67, std 5.29, range [60.56, 97.62]